Protein AF-A0A9P7FZJ4-F1 (afdb_monomer)

Structure (mmCIF, N/CA/C/O backbone):
data_AF-A0A9P7FZJ4-F1
#
_entry.id   AF-A0A9P7FZJ4-F1
#
loop_
_atom_site.group_PDB
_atom_site.id
_atom_site.type_symbol
_atom_site.label_atom_id
_atom_site.label_alt_id
_atom_site.label_comp_id
_atom_site.label_asym_id
_atom_site.label_entity_id
_atom_site.label_seq_id
_atom_site.pdbx_PDB_ins_code
_atom_site.Cartn_x
_atom_site.Cartn_y
_atom_site.Cartn_z
_atom_site.occupancy
_atom_site.B_iso_or_equiv
_atom_site.auth_seq_id
_atom_site.auth_comp_id
_atom_site.auth_asym_id
_atom_site.auth_atom_id
_atom_site.pdbx_PDB_model_num
ATOM 1 N N . MET A 1 1 ? 69.301 -39.357 36.820 1.00 51.44 1 MET A N 1
ATOM 2 C CA . MET A 1 1 ? 69.684 -39.232 35.397 1.00 51.44 1 MET A CA 1
ATOM 3 C C . MET A 1 1 ? 68.524 -39.710 34.533 1.00 51.44 1 MET A C 1
ATOM 5 O O . MET A 1 1 ? 68.283 -40.903 34.487 1.00 51.44 1 MET A O 1
ATOM 9 N N . ALA A 1 2 ? 67.781 -38.760 33.965 1.00 44.19 2 ALA A N 1
ATOM 10 C CA . ALA A 1 2 ? 66.754 -38.853 32.912 1.00 44.19 2 ALA A CA 1
ATOM 11 C C . ALA A 1 2 ? 66.182 -37.421 32.871 1.00 44.19 2 ALA A C 1
ATOM 13 O O . ALA A 1 2 ? 65.727 -36.939 33.899 1.00 44.19 2 ALA A O 1
ATOM 14 N N . GLY A 1 3 ? 66.346 -36.578 31.857 1.00 46.50 3 GLY A N 1
ATOM 15 C CA . GLY A 1 3 ? 66.248 -36.789 30.418 1.00 46.50 3 GLY A CA 1
ATOM 16 C C . GLY A 1 3 ? 65.170 -35.812 29.932 1.00 46.50 3 GLY A C 1
ATOM 17 O O . GLY A 1 3 ? 64.045 -36.224 29.685 1.00 46.50 3 GLY A O 1
ATOM 18 N N . MET A 1 4 ? 65.474 -34.505 29.936 1.00 50.03 4 MET A N 1
ATOM 19 C CA . MET A 1 4 ? 64.555 -33.439 29.506 1.00 50.03 4 MET A CA 1
ATOM 20 C C . MET A 1 4 ? 64.235 -33.591 28.014 1.00 50.03 4 MET A C 1
ATOM 22 O O . MET A 1 4 ? 65.134 -33.553 27.177 1.00 50.03 4 MET A O 1
ATOM 26 N N . VAL A 1 5 ? 62.952 -33.747 27.689 1.00 59.34 5 VAL A N 1
ATOM 27 C CA . VAL A 1 5 ? 62.448 -33.788 26.312 1.00 59.34 5 VAL A CA 1
ATOM 28 C C . VAL A 1 5 ? 62.212 -32.353 25.841 1.00 59.34 5 VAL A C 1
ATOM 30 O O . VAL A 1 5 ? 61.370 -31.643 26.385 1.00 59.34 5 VAL A O 1
ATOM 33 N N . SER A 1 6 ? 62.989 -31.922 24.848 1.00 60.84 6 SER A N 1
ATOM 34 C CA . SER A 1 6 ? 62.866 -30.617 24.191 1.00 60.84 6 SER A CA 1
ATOM 35 C C . SER A 1 6 ? 61.839 -30.698 23.056 1.00 60.84 6 SER A C 1
ATOM 37 O O . SER A 1 6 ? 61.919 -31.592 22.213 1.00 60.84 6 SER A O 1
ATOM 39 N N . ILE A 1 7 ? 60.868 -29.782 23.036 1.00 60.44 7 ILE A N 1
ATOM 40 C CA . ILE A 1 7 ? 59.855 -29.667 21.975 1.00 60.44 7 ILE A CA 1
ATOM 41 C C . ILE A 1 7 ? 60.416 -28.750 20.873 1.00 60.44 7 ILE A C 1
ATOM 43 O O . ILE A 1 7 ? 60.867 -27.647 21.188 1.00 60.44 7 ILE A O 1
ATOM 47 N N . PRO A 1 8 ? 60.397 -29.148 19.587 1.00 60.59 8 PRO A N 1
ATOM 48 C CA . PRO A 1 8 ? 60.893 -28.301 18.512 1.00 60.59 8 PRO A CA 1
ATOM 49 C C . PRO A 1 8 ? 59.945 -27.131 18.215 1.00 60.59 8 PRO A C 1
ATOM 51 O O . PRO A 1 8 ? 58.722 -27.261 18.188 1.00 60.59 8 PRO A O 1
ATOM 54 N N . ASN A 1 9 ? 60.559 -25.979 17.961 1.00 49.47 9 ASN A N 1
ATOM 55 C CA . ASN A 1 9 ? 59.921 -24.704 17.671 1.00 49.47 9 ASN A CA 1
ATOM 56 C C . ASN A 1 9 ? 59.393 -24.696 16.220 1.00 49.47 9 ASN A C 1
ATOM 58 O O . ASN A 1 9 ? 60.177 -24.790 15.272 1.00 49.47 9 ASN A O 1
ATOM 62 N N . VAL A 1 10 ? 58.072 -24.620 16.033 1.00 54.84 10 VAL A N 1
ATOM 63 C CA . VAL A 1 10 ? 57.440 -24.583 14.704 1.00 54.84 10 VAL A CA 1
ATOM 64 C C . VAL A 1 10 ? 57.500 -23.157 14.162 1.00 54.84 10 VAL A C 1
ATOM 66 O O . VAL A 1 10 ? 56.833 -22.251 14.655 1.00 54.84 10 VAL A O 1
ATOM 69 N N . ASN A 1 11 ? 58.321 -22.964 13.135 1.00 51.44 11 ASN A N 1
ATOM 70 C CA . A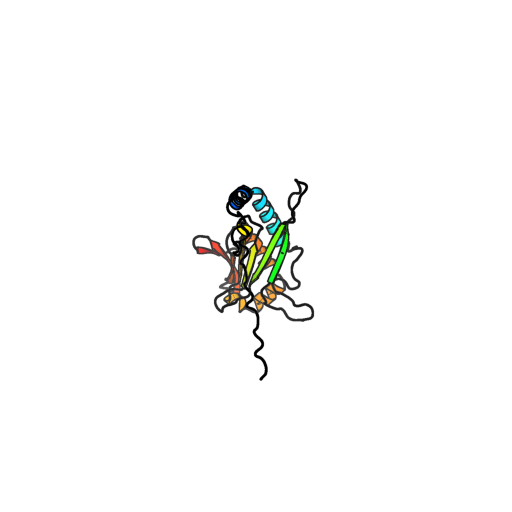SN A 1 11 ? 58.547 -21.678 12.489 1.00 51.44 11 ASN A CA 1
ATOM 71 C C . ASN A 1 11 ? 57.509 -21.480 11.366 1.00 51.44 11 ASN A C 1
ATOM 73 O O . ASN A 1 11 ? 57.625 -22.079 10.294 1.00 51.44 11 ASN A O 1
ATOM 77 N N . TYR A 1 12 ? 56.475 -20.668 11.598 1.00 49.91 12 TYR A N 1
ATOM 78 C CA . TYR A 1 12 ? 55.481 -20.341 10.572 1.00 49.91 12 TYR A CA 1
ATOM 79 C C . TYR A 1 12 ? 56.061 -19.313 9.592 1.00 49.91 12 TYR A C 1
ATOM 81 O O . TYR A 1 12 ? 56.063 -18.111 9.849 1.00 49.91 12 TYR A O 1
ATOM 89 N N . ARG A 1 13 ? 56.544 -19.777 8.433 1.00 43.44 13 ARG A N 1
ATOM 90 C CA . ARG A 1 13 ? 56.808 -18.898 7.286 1.00 43.44 13 ARG A CA 1
ATOM 91 C C . ARG A 1 13 ? 55.476 -18.374 6.743 1.00 43.44 13 ARG A C 1
ATOM 93 O O . ARG A 1 13 ? 54.710 -19.127 6.146 1.00 43.44 13 ARG A O 1
ATOM 100 N N . GLN A 1 14 ? 55.224 -17.078 6.922 1.00 47.03 14 GLN A N 1
ATOM 101 C CA . GLN A 1 14 ? 54.195 -16.342 6.188 1.00 47.03 14 GLN A CA 1
A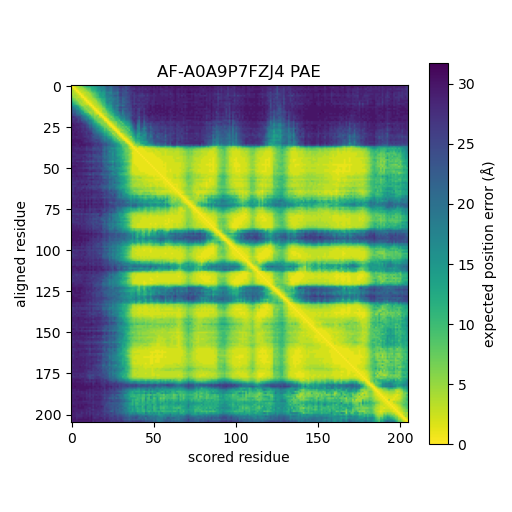TOM 102 C C . GLN A 1 14 ? 54.473 -16.437 4.682 1.00 47.03 14 GLN A C 1
ATOM 104 O O . GLN A 1 14 ? 55.446 -15.881 4.174 1.00 47.03 14 GLN A O 1
ATOM 109 N N . VAL A 1 15 ? 53.604 -17.147 3.965 1.00 47.56 15 VAL A N 1
ATOM 110 C CA . VAL A 1 15 ? 53.545 -17.115 2.503 1.00 47.56 15 VAL A CA 1
ATOM 111 C C . VAL A 1 15 ? 52.775 -15.857 2.114 1.00 47.56 15 VAL A C 1
ATOM 113 O O . VAL A 1 15 ? 51.554 -15.796 2.232 1.00 47.56 15 VAL A O 1
ATOM 116 N N . VAL A 1 16 ? 53.498 -14.824 1.685 1.00 47.31 16 VAL A N 1
ATOM 117 C CA . VAL A 1 16 ? 52.905 -13.625 1.087 1.00 47.31 16 VAL A CA 1
ATOM 118 C C . VAL A 1 16 ? 52.469 -13.987 -0.332 1.00 47.31 16 VAL A C 1
ATOM 120 O O . VAL A 1 16 ? 53.298 -14.127 -1.228 1.00 47.31 16 VAL A O 1
ATOM 123 N N . HIS A 1 17 ? 51.165 -14.175 -0.540 1.00 47.72 17 HIS A N 1
ATOM 124 C CA . HIS A 1 17 ? 50.590 -14.277 -1.880 1.00 47.72 17 HIS A CA 1
ATOM 125 C C . HIS A 1 17 ? 50.512 -12.880 -2.522 1.00 47.72 17 HIS A C 1
ATOM 127 O O . HIS A 1 17 ? 49.845 -12.004 -1.967 1.00 47.72 17 HIS A O 1
ATOM 133 N N . PRO A 1 18 ? 51.115 -12.650 -3.703 1.00 48.16 18 PRO A N 1
ATOM 134 C CA . PRO A 1 18 ? 50.956 -11.399 -4.424 1.00 48.16 18 PRO A CA 1
ATOM 135 C C . PRO A 1 18 ? 49.680 -11.476 -5.269 1.00 48.16 18 PRO A C 1
ATOM 137 O O . PRO A 1 18 ? 49.718 -11.845 -6.441 1.00 48.16 18 PRO A O 1
ATOM 140 N N . TYR A 1 19 ? 48.528 -11.142 -4.685 1.00 44.44 19 TYR A N 1
ATOM 141 C CA . TYR A 1 19 ? 47.331 -10.866 -5.480 1.00 44.44 19 TYR A CA 1
ATOM 142 C C . TYR A 1 19 ? 47.252 -9.371 -5.793 1.00 44.44 19 TYR A C 1
ATOM 144 O O . TYR A 1 19 ? 46.805 -8.555 -4.993 1.00 44.44 19 TYR A O 1
ATOM 152 N N . ASN A 1 20 ? 47.693 -9.036 -7.007 1.00 51.62 20 ASN A N 1
ATOM 153 C CA . ASN A 1 20 ? 47.375 -7.798 -7.710 1.00 51.62 20 ASN A CA 1
ATOM 154 C C . ASN A 1 20 ? 45.846 -7.642 -7.827 1.00 51.62 20 ASN A C 1
ATOM 156 O O . ASN A 1 20 ? 45.226 -8.203 -8.730 1.00 51.62 20 ASN A O 1
ATOM 160 N N . SER A 1 21 ? 45.230 -6.863 -6.939 1.00 48.91 21 SER A N 1
ATOM 161 C CA . SER A 1 21 ? 43.788 -6.559 -6.947 1.00 48.91 21 SER A CA 1
ATOM 162 C C . SER A 1 21 ? 43.470 -5.088 -7.253 1.00 48.91 21 SER A C 1
ATOM 164 O O . SER A 1 21 ? 42.346 -4.648 -7.055 1.00 48.91 21 SER A O 1
ATOM 166 N N . HIS A 1 22 ? 44.415 -4.306 -7.783 1.00 50.56 22 HIS A N 1
ATOM 167 C CA . HIS A 1 22 ? 44.215 -2.863 -8.017 1.00 50.56 22 HIS A CA 1
ATOM 168 C C . HIS A 1 22 ? 43.785 -2.463 -9.445 1.00 50.56 22 HIS A C 1
ATOM 170 O O . HIS A 1 22 ? 43.630 -1.279 -9.733 1.00 50.56 22 HIS A O 1
ATOM 176 N N . GLY A 1 23 ? 43.546 -3.421 -10.351 1.00 45.91 23 GLY A N 1
ATOM 177 C CA . GLY A 1 23 ? 43.235 -3.122 -11.763 1.00 45.91 23 GLY A CA 1
ATOM 178 C C . GLY A 1 23 ? 41.819 -3.455 -12.257 1.00 45.91 23 GLY A C 1
ATOM 179 O O . GLY A 1 23 ? 41.405 -2.944 -13.296 1.00 45.91 23 GLY A O 1
ATOM 180 N N . GLN A 1 24 ? 41.064 -4.315 -11.563 1.00 44.66 24 GLN A N 1
ATOM 181 C CA . GLN A 1 24 ? 39.796 -4.865 -12.085 1.00 44.66 24 GLN A CA 1
ATOM 182 C C . GLN A 1 24 ? 38.531 -4.178 -11.547 1.00 44.66 24 GLN A C 1
ATOM 184 O O . GLN A 1 24 ? 37.495 -4.210 -12.214 1.00 44.66 24 GLN A O 1
ATOM 189 N N . GLU A 1 25 ? 38.603 -3.495 -10.405 1.00 47.53 25 GLU A N 1
ATOM 190 C CA . GLU A 1 25 ? 37.442 -2.817 -9.808 1.00 47.53 25 GLU A CA 1
ATOM 191 C C . GLU A 1 25 ? 36.959 -1.626 -10.649 1.00 47.53 25 GLU A C 1
ATOM 193 O O . GLU A 1 25 ? 35.758 -1.443 -10.854 1.00 47.53 25 GLU A O 1
ATOM 198 N N . LYS A 1 26 ? 37.882 -0.879 -11.269 1.00 43.81 26 LYS A N 1
ATOM 199 C CA . LYS A 1 26 ? 37.532 0.298 -12.084 1.00 43.81 26 LYS A CA 1
ATOM 200 C C . LYS A 1 26 ? 36.771 -0.029 -13.372 1.00 43.81 26 LYS A C 1
ATOM 202 O O . LYS A 1 26 ? 35.989 0.796 -13.835 1.00 43.81 26 LYS A O 1
ATOM 207 N N . ARG A 1 27 ? 36.955 -1.220 -13.957 1.00 44.81 27 ARG A N 1
ATOM 208 C CA . ARG A 1 27 ? 36.257 -1.615 -15.198 1.00 44.81 27 ARG A CA 1
ATOM 209 C C . ARG A 1 27 ? 34.883 -2.237 -14.958 1.00 44.81 27 ARG A C 1
ATOM 211 O O . ARG A 1 27 ? 34.046 -2.183 -15.855 1.00 44.81 27 ARG A O 1
ATOM 218 N N . ARG A 1 28 ? 34.622 -2.783 -13.764 1.00 47.50 28 ARG A N 1
ATOM 219 C CA . ARG A 1 28 ? 33.274 -3.236 -13.384 1.00 47.50 28 ARG A CA 1
ATOM 220 C C . ARG A 1 28 ? 32.384 -2.058 -12.986 1.00 47.50 28 ARG A C 1
ATOM 222 O O . ARG A 1 28 ? 31.258 -2.005 -13.466 1.00 47.50 28 ARG A O 1
ATOM 229 N N . SER A 1 29 ? 32.902 -1.063 -12.259 1.00 46.00 29 SER A N 1
ATOM 230 C CA . SER A 1 29 ? 32.117 0.130 -11.885 1.00 46.00 29 SER A CA 1
ATOM 231 C C . SER A 1 29 ? 31.591 0.943 -13.073 1.00 46.00 29 SER A C 1
ATOM 233 O O . SER A 1 29 ? 30.514 1.521 -12.976 1.00 46.00 29 SER A O 1
ATOM 235 N N . LEU A 1 30 ? 32.286 0.952 -14.215 1.00 45.16 30 LEU A N 1
ATOM 236 C CA . LEU A 1 30 ? 31.837 1.703 -15.396 1.00 45.16 30 LEU A CA 1
ATOM 237 C C . LEU A 1 30 ? 30.688 1.029 -16.165 1.00 45.16 30 LEU A C 1
ATOM 239 O O . LEU A 1 30 ? 29.890 1.731 -16.768 1.00 45.16 30 LEU A O 1
ATOM 243 N N . ARG A 1 31 ? 30.537 -0.304 -16.105 1.00 43.81 31 ARG A N 1
ATOM 244 C CA . ARG A 1 31 ? 29.409 -0.999 -16.767 1.00 43.81 31 ARG A CA 1
ATOM 245 C C . ARG A 1 31 ? 28.113 -0.988 -15.953 1.00 43.81 31 ARG A C 1
ATOM 247 O O . ARG A 1 31 ? 27.052 -1.202 -16.523 1.00 43.81 31 ARG A O 1
ATOM 254 N N . TYR A 1 32 ? 28.191 -0.746 -14.645 1.00 43.41 32 TYR A N 1
ATOM 255 C CA . TYR A 1 32 ? 27.010 -0.581 -13.786 1.00 43.41 32 TYR A CA 1
ATOM 256 C C . TYR A 1 32 ? 26.481 0.859 -13.775 1.00 43.41 32 TYR A C 1
ATOM 258 O O . TYR A 1 32 ? 25.303 1.072 -13.504 1.00 43.41 32 TYR A O 1
ATOM 266 N N . ALA A 1 33 ? 27.325 1.838 -14.114 1.00 42.81 33 ALA A N 1
ATOM 267 C CA . ALA A 1 33 ? 26.925 3.239 -14.246 1.00 42.81 33 ALA A CA 1
ATOM 268 C C . ALA A 1 33 ? 26.152 3.533 -15.549 1.00 42.81 33 ALA A C 1
ATOM 270 O O . ALA A 1 33 ? 25.456 4.538 -15.630 1.00 42.81 33 ALA A O 1
ATOM 271 N N . GLU A 1 34 ? 26.246 2.651 -16.551 1.00 43.25 34 GLU A N 1
ATOM 272 C CA . GLU A 1 34 ? 25.611 2.813 -17.869 1.00 43.25 34 GLU A CA 1
ATOM 273 C C . GLU A 1 34 ? 24.289 2.035 -18.013 1.00 43.25 34 GLU A C 1
ATOM 275 O O . GLU A 1 34 ? 23.659 2.042 -19.065 1.00 43.25 34 GLU A O 1
ATOM 280 N N . THR A 1 35 ? 23.784 1.416 -16.940 1.00 49.03 35 THR A N 1
ATOM 281 C CA . THR A 1 35 ? 22.335 1.183 -16.807 1.00 49.03 35 THR A CA 1
ATOM 282 C C . THR A 1 35 ? 21.689 2.473 -16.329 1.00 49.03 35 THR A C 1
ATOM 284 O O . THR A 1 35 ? 21.230 2.593 -15.194 1.00 49.03 35 THR A O 1
ATOM 287 N N . VAL A 1 36 ? 21.728 3.457 -17.226 1.00 53.66 36 VAL A N 1
ATOM 288 C CA . VAL A 1 36 ? 20.927 4.672 -17.177 1.00 53.66 36 VAL A CA 1
ATOM 289 C C . VAL A 1 36 ? 19.505 4.259 -16.815 1.00 53.66 36 VAL A C 1
ATOM 291 O O . VAL A 1 36 ? 18.946 3.346 -17.425 1.00 53.66 36 VAL A O 1
ATOM 294 N N . HIS A 1 37 ? 18.980 4.893 -15.766 1.00 60.75 37 HIS A N 1
ATOM 295 C CA . HIS A 1 37 ? 17.565 4.917 -15.425 1.00 60.75 37 HIS A CA 1
ATOM 296 C C . HIS A 1 37 ? 16.738 4.870 -16.704 1.00 60.75 37 HIS A C 1
ATOM 298 O O . HIS A 1 37 ? 16.769 5.826 -17.465 1.00 60.75 37 HIS A O 1
ATOM 304 N N . ASP A 1 38 ? 16.035 3.771 -16.942 1.00 76.56 38 ASP A N 1
ATOM 305 C CA . ASP A 1 38 ? 15.014 3.716 -17.975 1.00 76.56 38 ASP A CA 1
ATOM 306 C C . ASP A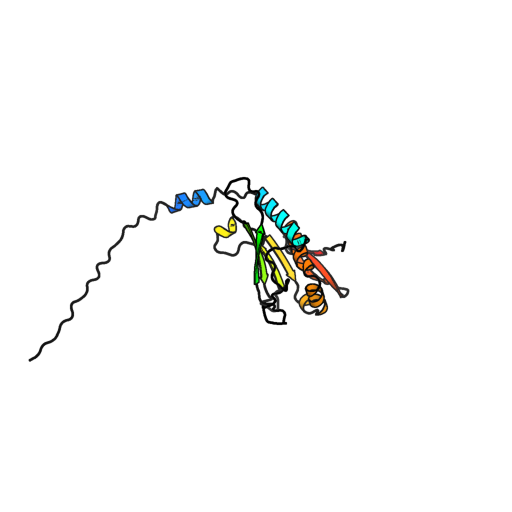 1 38 ? 13.733 4.282 -17.337 1.00 76.56 38 ASP A C 1
ATOM 308 O O . ASP A 1 38 ? 13.072 3.574 -16.561 1.00 76.56 38 ASP A O 1
ATOM 312 N N . PRO A 1 39 ? 13.435 5.587 -17.523 1.00 81.56 39 PRO A N 1
ATOM 313 C CA . PRO A 1 39 ? 12.280 6.209 -16.891 1.00 81.56 39 PRO A CA 1
ATOM 314 C C . PRO A 1 39 ? 10.976 5.595 -17.400 1.00 81.56 39 PRO A C 1
ATOM 316 O O . PRO A 1 39 ? 10.007 5.547 -16.643 1.00 81.56 39 PRO A O 1
ATOM 319 N N . GLU A 1 40 ? 10.958 5.097 -18.640 1.00 84.94 40 GLU A N 1
ATOM 320 C CA . GLU A 1 40 ? 9.797 4.448 -19.243 1.00 84.94 40 GLU A CA 1
ATOM 321 C C . GLU A 1 40 ? 9.512 3.136 -18.520 1.00 84.94 40 GLU A C 1
ATOM 323 O O . GLU A 1 40 ? 8.401 2.924 -18.039 1.00 84.94 40 GLU A O 1
ATOM 328 N N . ARG A 1 41 ? 10.540 2.317 -18.289 1.00 84.19 41 ARG A N 1
ATOM 329 C CA . ARG A 1 41 ? 10.392 1.084 -17.508 1.00 84.19 41 ARG A CA 1
ATOM 330 C C . ARG A 1 41 ? 9.904 1.336 -16.084 1.00 84.19 41 ARG A C 1
ATOM 332 O O . ARG A 1 41 ? 9.070 0.587 -15.576 1.00 84.19 41 ARG A O 1
ATOM 339 N N . LEU A 1 42 ? 10.418 2.364 -15.407 1.00 85.94 42 LEU A N 1
ATOM 340 C CA . LEU A 1 42 ? 9.939 2.707 -14.064 1.00 85.94 42 LEU A CA 1
ATOM 341 C C . LEU A 1 42 ? 8.473 3.164 -14.102 1.00 85.94 42 LEU A C 1
ATOM 343 O O . LEU A 1 42 ? 7.698 2.821 -13.209 1.00 85.94 42 LEU A O 1
ATOM 347 N N . LEU A 1 43 ? 8.084 3.923 -15.128 1.00 88.69 43 LEU A N 1
ATOM 348 C CA . LEU A 1 43 ? 6.704 4.353 -15.332 1.00 88.69 43 LEU A CA 1
ATOM 349 C C . LEU A 1 43 ? 5.773 3.157 -15.579 1.00 88.69 43 LEU A C 1
ATOM 351 O O . LEU A 1 43 ? 4.716 3.079 -14.954 1.00 88.69 43 LEU A O 1
ATOM 355 N N . GLU A 1 44 ? 6.185 2.195 -16.404 1.00 89.81 44 GLU A N 1
ATOM 356 C CA . GLU A 1 44 ? 5.455 0.943 -16.635 1.00 89.81 44 GLU A CA 1
ATOM 357 C C . GLU A 1 44 ? 5.264 0.153 -15.338 1.00 89.81 44 GLU A C 1
ATOM 359 O O . GLU A 1 44 ? 4.150 -0.257 -15.012 1.00 89.81 44 GLU A O 1
ATOM 364 N N . GLN A 1 45 ? 6.329 -0.012 -14.548 1.00 90.94 45 GLN A N 1
ATOM 365 C CA . GLN A 1 45 ? 6.264 -0.691 -13.252 1.00 90.94 45 GLN A CA 1
ATOM 366 C C . GLN A 1 45 ? 5.308 0.010 -12.283 1.00 90.94 45 GLN A C 1
ATOM 368 O O . GLN A 1 45 ? 4.513 -0.654 -11.615 1.00 90.94 45 GLN A O 1
ATOM 373 N N . LYS A 1 46 ? 5.352 1.349 -12.219 1.00 92.69 46 LYS A N 1
ATOM 374 C CA . LYS A 1 46 ? 4.418 2.145 -11.412 1.00 92.69 46 LYS A CA 1
ATOM 375 C C . LYS A 1 46 ? 2.978 1.934 -11.863 1.00 92.69 46 LYS A C 1
ATOM 377 O O . LYS A 1 46 ? 2.111 1.711 -11.021 1.00 92.69 46 LYS A O 1
ATOM 382 N N . ALA A 1 47 ? 2.722 1.973 -13.169 1.00 93.19 47 ALA A N 1
ATOM 383 C CA . ALA A 1 47 ? 1.390 1.774 -13.727 1.00 93.19 47 ALA A CA 1
ATOM 384 C C . ALA A 1 47 ? 0.848 0.369 -13.419 1.00 93.19 47 ALA A C 1
ATOM 386 O O . ALA A 1 47 ? -0.289 0.233 -12.962 1.00 93.19 47 ALA A O 1
ATOM 387 N N . GLN A 1 48 ? 1.674 -0.667 -13.590 1.00 93.94 48 GLN A N 1
ATOM 388 C CA . GLN A 1 48 ? 1.303 -2.045 -13.265 1.00 93.94 48 GLN A CA 1
ATOM 389 C C . GLN A 1 48 ? 1.001 -2.222 -11.780 1.00 93.94 48 GLN A C 1
ATOM 391 O O . GLN A 1 48 ? -0.052 -2.756 -11.428 1.00 93.94 48 GLN A O 1
ATOM 396 N N . LEU A 1 49 ? 1.894 -1.753 -10.905 1.00 95.06 49 LEU A N 1
ATOM 397 C CA . LEU A 1 49 ? 1.693 -1.866 -9.466 1.00 95.06 49 LEU A CA 1
ATOM 398 C C . LEU A 1 49 ? 0.432 -1.109 -9.032 1.00 95.06 49 LEU A C 1
ATOM 400 O O . LEU A 1 49 ? -0.386 -1.667 -8.306 1.00 95.06 49 LEU A O 1
ATOM 404 N N . ARG A 1 50 ? 0.213 0.113 -9.535 1.00 95.56 50 ARG A N 1
ATOM 405 C CA . ARG A 1 50 ? -1.005 0.895 -9.270 1.00 95.56 50 ARG A CA 1
ATOM 406 C C . ARG A 1 50 ? -2.271 0.128 -9.651 1.00 95.56 50 ARG A C 1
ATOM 4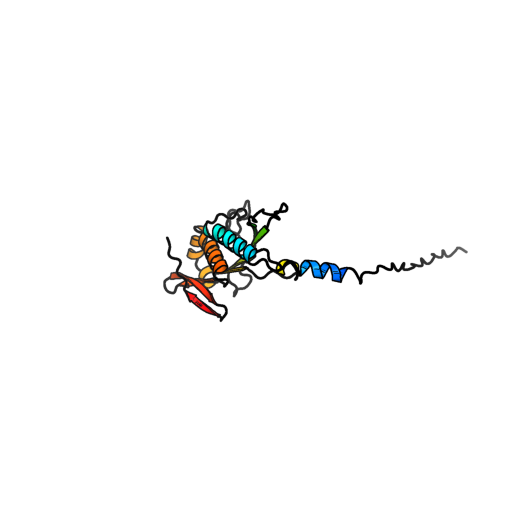08 O O . ARG A 1 50 ? -3.215 0.090 -8.867 1.00 95.56 50 ARG A O 1
ATOM 415 N N . LEU A 1 51 ? -2.300 -0.494 -10.830 1.00 94.62 51 LEU A N 1
ATOM 416 C CA . LEU A 1 51 ? -3.451 -1.277 -11.284 1.00 94.62 51 LEU A CA 1
ATOM 417 C C . LEU A 1 51 ? -3.742 -2.459 -10.343 1.00 94.62 51 LEU A C 1
ATOM 419 O O . LEU A 1 51 ? -4.899 -2.718 -10.000 1.00 94.62 51 LEU A O 1
ATOM 423 N N . ARG A 1 52 ? -2.701 -3.162 -9.884 1.00 95.25 52 ARG A N 1
ATOM 424 C CA . ARG A 1 52 ? -2.854 -4.291 -8.952 1.00 95.25 52 ARG A CA 1
ATOM 425 C C . ARG A 1 52 ? -3.290 -3.848 -7.559 1.00 95.25 52 ARG A C 1
ATOM 427 O O . ARG A 1 52 ? -4.211 -4.438 -7.001 1.00 95.25 52 ARG A O 1
ATOM 434 N N . LEU A 1 53 ? -2.708 -2.764 -7.049 1.00 95.31 53 LEU A N 1
ATOM 435 C CA . LEU A 1 53 ? -3.115 -2.138 -5.791 1.00 95.31 53 LEU A CA 1
ATOM 436 C C . LEU A 1 53 ? -4.594 -1.723 -5.828 1.00 95.31 53 LEU A C 1
ATOM 438 O O . LEU A 1 53 ? -5.359 -2.069 -4.933 1.00 95.31 53 LEU A O 1
ATOM 442 N N . ASN A 1 54 ? -5.034 -1.066 -6.903 1.00 93.69 54 ASN A N 1
ATOM 443 C CA . ASN A 1 54 ? -6.421 -0.612 -7.036 1.00 93.69 54 ASN A CA 1
ATOM 444 C C . ASN A 1 54 ? -7.429 -1.755 -7.213 1.00 93.69 54 ASN A C 1
ATOM 446 O O . ASN A 1 54 ? -8.574 -1.631 -6.779 1.00 93.69 54 ASN A O 1
ATOM 450 N N . SER A 1 55 ? -7.017 -2.859 -7.842 1.00 93.31 55 SER A N 1
ATOM 451 C CA . SER A 1 55 ? -7.869 -4.042 -8.020 1.00 93.31 55 SER A CA 1
ATOM 452 C C . SER A 1 55 ? -7.884 -4.981 -6.811 1.00 93.31 55 SER A C 1
ATOM 454 O O . SER A 1 55 ? -8.739 -5.863 -6.757 1.00 93.31 55 SER A O 1
ATOM 456 N N . GLY A 1 56 ? -6.957 -4.821 -5.861 1.00 92.25 56 GLY A N 1
ATOM 457 C CA . GLY A 1 56 ? -6.804 -5.725 -4.718 1.00 92.25 56 GLY A CA 1
ATOM 458 C C . GLY A 1 56 ? -6.261 -7.111 -5.079 1.00 92.25 56 GLY A C 1
ATOM 459 O O . GLY A 1 56 ? -6.351 -8.032 -4.272 1.00 92.25 56 GLY A O 1
ATOM 460 N N . LYS A 1 57 ? -5.730 -7.284 -6.296 1.00 91.69 57 LYS A N 1
ATOM 461 C CA . LYS A 1 57 ? -5.266 -8.572 -6.833 1.00 91.69 57 LYS A CA 1
ATOM 462 C C . LYS A 1 57 ? -3.741 -8.625 -6.860 1.00 91.69 57 LYS A C 1
ATOM 464 O O . LYS A 1 57 ? -3.133 -8.556 -7.925 1.00 91.69 57 LYS A O 1
ATOM 469 N N . LEU A 1 58 ? -3.145 -8.711 -5.674 1.00 93.94 58 LEU A N 1
ATOM 470 C CA . LEU A 1 58 ? -1.711 -8.944 -5.499 1.00 93.94 58 LEU A CA 1
ATOM 471 C C . LEU A 1 58 ? -1.458 -10.450 -5.352 1.00 93.94 58 LEU A C 1
ATOM 473 O O . LEU A 1 58 ? -2.091 -11.103 -4.523 1.00 93.94 58 LEU A O 1
ATOM 477 N N . SER A 1 59 ? -0.550 -11.000 -6.157 1.00 92.12 59 SER A N 1
ATOM 478 C CA . SER A 1 59 ? -0.310 -12.446 -6.261 1.00 92.12 59 SER A CA 1
ATOM 479 C C . SER A 1 59 ? 0.179 -13.076 -4.958 1.00 92.12 59 SER A C 1
ATOM 481 O O . SER A 1 59 ? -0.201 -14.198 -4.642 1.00 92.12 59 SER A O 1
ATOM 483 N N . ASN A 1 60 ? 1.009 -12.360 -4.197 1.00 91.19 60 ASN A N 1
ATOM 484 C CA . ASN A 1 60 ? 1.635 -12.879 -2.975 1.00 91.19 60 ASN A CA 1
ATOM 485 C C . ASN A 1 60 ? 1.120 -12.183 -1.708 1.00 91.19 60 ASN A C 1
ATOM 487 O O . ASN A 1 60 ? 1.842 -12.078 -0.717 1.00 91.19 60 ASN A O 1
ATOM 491 N N . MET A 1 61 ? -0.112 -11.668 -1.745 1.00 91.81 61 MET A N 1
ATOM 492 C CA . MET A 1 61 ? -0.716 -11.000 -0.594 1.00 91.81 61 MET A CA 1
ATOM 493 C C . MET A 1 61 ? -0.879 -11.978 0.582 1.00 91.81 61 MET A C 1
ATOM 495 O O . MET A 1 61 ? -1.431 -13.065 0.389 1.00 91.81 61 MET A O 1
ATOM 499 N N . PRO A 1 62 ? -0.441 -11.620 1.802 1.00 91.06 62 PRO A N 1
ATOM 500 C CA . PRO A 1 62 ? -0.574 -12.503 2.951 1.00 91.06 62 PRO A CA 1
ATOM 501 C C . PRO A 1 62 ? -2.042 -12.702 3.344 1.00 91.06 62 PRO A C 1
ATOM 503 O O . PRO A 1 62 ? -2.863 -11.780 3.285 1.00 91.06 62 PRO A O 1
ATOM 506 N N . SER A 1 63 ? -2.368 -13.909 3.814 1.00 85.12 63 SER A N 1
ATOM 507 C CA . SER A 1 63 ? -3.656 -14.180 4.452 1.00 85.12 63 SER A CA 1
ATOM 508 C C . SER A 1 63 ? -3.793 -13.304 5.700 1.00 85.12 63 SER A C 1
ATOM 510 O O . SER A 1 63 ? -2.977 -13.411 6.615 1.00 85.12 63 SER A O 1
ATOM 512 N N . GLY A 1 64 ? -4.810 -12.443 5.732 1.00 85.75 64 GLY A N 1
ATOM 513 C CA . GLY A 1 64 ? -5.054 -11.508 6.838 1.00 85.75 64 GLY A CA 1
ATOM 514 C C . GLY A 1 64 ? -4.683 -10.051 6.557 1.00 85.75 64 GLY A C 1
ATOM 515 O O . GLY A 1 64 ? -4.880 -9.219 7.447 1.00 85.75 64 GLY A O 1
ATOM 516 N N . PHE A 1 65 ? -4.202 -9.732 5.344 1.00 89.12 65 PHE A N 1
ATOM 517 C CA . PHE A 1 65 ? -3.922 -8.355 4.925 1.00 89.12 65 PHE A CA 1
ATOM 518 C C . PHE A 1 65 ? -5.092 -7.411 5.315 1.00 89.12 65 PHE A C 1
ATOM 520 O O . PHE A 1 65 ? -6.251 -7.772 5.093 1.00 89.12 65 PHE A O 1
ATOM 527 N N . PRO A 1 66 ? -4.820 -6.232 5.917 1.00 89.75 66 PRO A N 1
ATOM 528 C CA . PRO A 1 66 ? -3.532 -5.534 5.951 1.00 89.75 66 PRO A CA 1
ATOM 529 C C . PRO A 1 66 ? -2.598 -5.929 7.095 1.00 89.75 66 PRO A C 1
ATOM 531 O O . PRO A 1 66 ? -1.503 -5.374 7.196 1.00 89.75 66 PRO A O 1
ATOM 534 N N . PHE A 1 67 ? -2.977 -6.916 7.902 1.00 88.12 67 PHE A N 1
ATOM 535 C CA . PHE A 1 67 ? -2.159 -7.459 8.983 1.00 88.12 67 PHE A CA 1
ATOM 536 C C . PHE A 1 67 ? -1.688 -8.876 8.661 1.00 88.12 67 PHE A C 1
ATOM 538 O O . PHE A 1 67 ? -2.038 -9.452 7.632 1.00 88.12 67 PHE A O 1
ATOM 545 N N . SER A 1 68 ? -0.874 -9.450 9.538 1.00 81.56 68 SER A N 1
ATOM 546 C CA . SER A 1 68 ? -0.448 -10.836 9.387 1.00 81.56 68 SER A CA 1
ATOM 547 C C . SER A 1 68 ? -1.387 -11.750 10.173 1.00 81.56 68 SER A C 1
ATOM 549 O O . SER A 1 68 ? -1.612 -11.537 11.368 1.00 81.56 68 SER A O 1
ATOM 551 N N . ALA A 1 69 ? -1.935 -12.785 9.534 1.00 78.69 69 ALA A N 1
ATOM 552 C CA . ALA A 1 69 ? -2.535 -13.909 10.247 1.00 78.69 69 ALA A CA 1
ATOM 553 C C . ALA A 1 69 ? -1.525 -15.061 10.296 1.00 78.69 69 ALA A C 1
ATOM 555 O O . ALA A 1 69 ? -1.082 -15.564 9.261 1.00 78.69 69 ALA A O 1
ATOM 556 N N . ARG A 1 70 ? -1.157 -15.499 11.505 1.00 74.38 70 ARG A N 1
ATOM 557 C CA . ARG A 1 70 ? -0.298 -16.677 11.667 1.00 74.38 70 ARG A CA 1
ATOM 558 C C . ARG A 1 70 ? -1.110 -17.938 11.396 1.00 74.38 70 ARG A C 1
ATOM 560 O O . ARG A 1 70 ? -2.195 -18.123 11.944 1.00 74.38 70 ARG A O 1
ATOM 567 N N . HIS A 1 71 ? -0.567 -18.824 10.568 1.00 71.00 71 HIS A N 1
ATOM 568 C CA . HIS A 1 71 ? -1.222 -20.086 10.248 1.00 71.00 71 HIS A CA 1
ATOM 569 C C . HIS A 1 71 ? -1.414 -20.928 11.523 1.00 71.00 71 HIS A C 1
ATOM 571 O O . HIS A 1 71 ? -0.470 -21.119 12.288 1.00 71.00 71 HIS A O 1
ATOM 577 N N . GLY A 1 72 ? -2.642 -21.391 11.774 1.00 70.94 72 GLY A N 1
ATOM 578 C CA . GLY A 1 72 ? -2.991 -22.154 12.980 1.00 70.94 72 GLY A CA 1
ATOM 579 C C . GLY A 1 72 ? -3.352 -21.319 14.216 1.00 70.94 72 GLY A C 1
ATOM 580 O O . GLY A 1 72 ? -3.635 -21.898 15.261 1.00 70.94 72 GLY A O 1
ATOM 581 N N . TYR A 1 73 ? -3.389 -19.986 14.114 1.00 71.31 73 TYR A N 1
ATOM 582 C CA . TYR A 1 73 ? -3.870 -19.102 15.177 1.00 71.31 73 TYR A CA 1
ATOM 583 C C . TYR A 1 73 ? -5.121 -18.347 14.710 1.00 71.31 73 TYR A C 1
ATOM 585 O O . TYR A 1 73 ? -5.152 -17.829 13.597 1.00 71.31 73 TYR A O 1
ATOM 593 N N . SER A 1 74 ? -6.162 -18.265 15.546 1.00 71.19 74 SER A N 1
ATOM 594 C CA . SER A 1 74 ? -7.404 -17.545 15.207 1.00 71.19 74 SER A CA 1
ATOM 595 C C . SER A 1 74 ? -7.304 -16.022 15.381 1.00 71.19 74 SER A C 1
ATOM 597 O O . SER A 1 74 ? -8.285 -15.311 15.171 1.00 71.19 74 SER A O 1
ATOM 599 N N . GLY A 1 75 ? -6.135 -15.516 15.780 1.00 77.94 75 GLY A N 1
ATOM 600 C CA . GLY A 1 75 ? -5.898 -14.108 16.084 1.00 77.94 75 GLY A CA 1
ATOM 601 C C . GLY A 1 75 ? -5.113 -13.367 15.003 1.00 77.94 75 GLY A C 1
ATOM 602 O O . GLY A 1 75 ? -4.236 -13.922 14.340 1.00 77.94 75 GLY A O 1
ATOM 603 N N . VAL A 1 76 ? -5.413 -12.077 14.884 1.00 80.19 76 VAL A N 1
ATOM 604 C CA . VAL A 1 76 ? -4.673 -11.123 14.055 1.00 80.19 76 VAL A CA 1
ATOM 605 C C . VAL A 1 76 ? -3.369 -10.765 14.764 1.00 80.19 76 VAL A C 1
ATOM 607 O O . VAL A 1 76 ? -3.377 -10.461 15.957 1.00 80.19 76 VAL A O 1
ATOM 610 N N . THR A 1 77 ? -2.252 -10.792 14.038 1.00 84.94 77 THR A N 1
ATOM 611 C CA . THR A 1 77 ? -0.957 -10.319 14.538 1.00 84.94 77 THR A CA 1
ATOM 612 C C . THR A 1 77 ? -0.576 -9.018 13.851 1.00 84.94 77 THR A C 1
ATOM 614 O O . THR A 1 77 ? -0.719 -8.870 12.637 1.00 84.94 77 THR A O 1
ATOM 617 N N . TYR A 1 78 ? -0.065 -8.078 14.639 1.00 86.94 78 TYR A N 1
ATOM 618 C CA . TYR A 1 78 ? 0.416 -6.784 14.158 1.00 86.94 78 TYR A CA 1
ATOM 619 C C . TYR A 1 78 ? 1.929 -6.809 13.927 1.00 86.94 78 TYR A C 1
ATOM 621 O O . TYR A 1 78 ? 2.573 -5.772 13.964 1.00 86.94 78 TYR A O 1
ATOM 629 N N . ASP A 1 79 ? 2.517 -7.988 13.724 1.00 89.19 79 ASP A N 1
ATOM 630 C CA . ASP A 1 79 ? 3.946 -8.119 13.458 1.00 89.19 79 ASP A CA 1
ATOM 631 C C . ASP A 1 79 ? 4.278 -7.516 12.089 1.00 89.19 79 ASP A C 1
ATOM 633 O O . ASP A 1 79 ? 3.534 -7.709 11.122 1.00 89.19 79 ASP A O 1
ATOM 637 N N . SER A 1 80 ? 5.406 -6.809 12.003 1.00 91.50 80 SER A N 1
ATOM 638 C CA . SER A 1 80 ? 5.914 -6.303 10.729 1.00 91.50 80 SER A CA 1
ATOM 639 C C . SER A 1 80 ? 6.145 -7.456 9.748 1.00 91.50 80 SER A C 1
ATOM 641 O O . SER A 1 80 ? 6.623 -8.526 10.136 1.00 91.50 80 SER A O 1
ATOM 643 N N . TYR A 1 81 ? 5.831 -7.243 8.473 1.00 93.00 81 TYR A N 1
ATOM 644 C CA . TYR A 1 81 ? 6.017 -8.248 7.427 1.00 93.00 81 TYR A CA 1
ATOM 645 C C . TYR A 1 81 ? 6.390 -7.612 6.087 1.00 93.00 81 TYR A C 1
ATOM 647 O O . TYR A 1 81 ? 6.177 -6.425 5.851 1.00 93.00 81 TYR A O 1
ATOM 655 N N . GLU A 1 82 ? 6.923 -8.432 5.185 1.00 93.81 82 GLU A N 1
ATOM 656 C CA . GLU A 1 82 ? 7.226 -8.067 3.803 1.00 93.81 82 GLU A CA 1
ATOM 657 C C . GLU A 1 82 ? 6.725 -9.175 2.876 1.00 93.81 82 GLU A C 1
ATOM 659 O O . GLU A 1 82 ? 6.887 -10.361 3.167 1.00 93.81 82 GLU A O 1
ATOM 664 N N . PHE A 1 83 ? 6.146 -8.795 1.740 1.00 94.00 83 PHE A N 1
ATOM 665 C CA . PHE A 1 83 ? 5.885 -9.716 0.639 1.00 94.00 83 PHE A CA 1
ATOM 666 C C . PHE A 1 83 ? 6.241 -9.076 -0.701 1.00 94.00 83 PHE A C 1
ATOM 668 O O . PHE A 1 83 ? 6.363 -7.856 -0.828 1.00 94.00 83 PHE A O 1
ATOM 675 N N . ARG A 1 84 ? 6.445 -9.917 -1.717 1.00 94.44 84 ARG A N 1
ATOM 676 C CA . ARG A 1 84 ? 6.921 -9.490 -3.035 1.00 94.44 84 ARG A CA 1
ATOM 677 C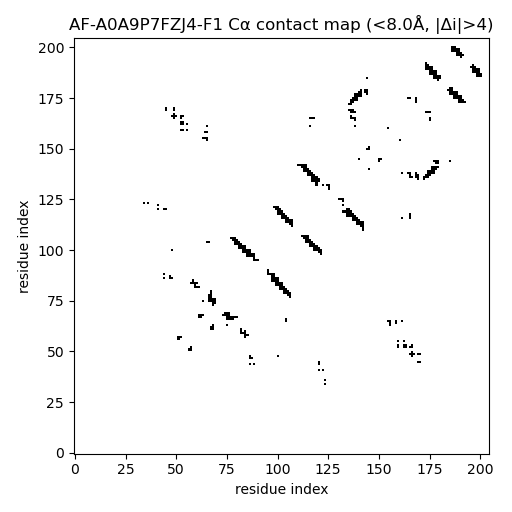 C . ARG A 1 84 ? 5.827 -9.624 -4.070 1.00 94.44 84 ARG A C 1
ATOM 679 O O . ARG A 1 84 ? 5.337 -10.721 -4.285 1.00 94.44 84 ARG A O 1
ATOM 686 N N . GLU A 1 85 ? 5.504 -8.552 -4.767 1.00 94.31 85 GLU A N 1
ATOM 687 C CA . GLU A 1 85 ? 4.598 -8.572 -5.904 1.00 94.31 85 GLU A CA 1
ATOM 688 C C . GLU A 1 85 ? 5.378 -8.675 -7.213 1.00 94.31 85 GLU A C 1
ATOM 690 O O . GLU A 1 85 ? 6.236 -7.846 -7.510 1.00 94.31 85 GLU A O 1
ATOM 695 N N . GLU A 1 86 ? 5.080 -9.694 -8.013 1.00 92.62 86 GLU A N 1
ATOM 696 C CA . GLU A 1 86 ? 5.752 -9.905 -9.292 1.00 92.62 86 GLU A CA 1
ATOM 697 C C . GLU A 1 86 ? 5.242 -8.928 -10.357 1.00 92.62 86 GLU A C 1
ATOM 699 O O . GLU A 1 86 ? 4.062 -8.920 -10.686 1.00 92.62 86 GLU A O 1
ATOM 704 N N . LEU A 1 87 ? 6.130 -8.137 -10.948 1.00 90.69 87 LEU A N 1
ATOM 705 C CA . LEU A 1 87 ? 5.825 -7.223 -12.044 1.00 90.69 87 LEU A CA 1
ATOM 706 C C . LEU A 1 87 ? 6.165 -7.881 -13.381 1.00 90.69 87 LEU A C 1
ATOM 708 O O . LEU A 1 87 ? 7.246 -8.448 -13.565 1.00 90.69 87 LEU A O 1
ATOM 712 N N . THR A 1 88 ? 5.250 -7.776 -14.339 1.00 84.31 88 THR A N 1
ATOM 713 C CA . THR A 1 88 ? 5.426 -8.374 -15.661 1.00 84.31 88 THR A CA 1
ATOM 714 C C . THR A 1 88 ? 6.219 -7.409 -16.535 1.00 84.31 88 THR A C 1
ATOM 716 O O . THR A 1 88 ? 5.690 -6.413 -17.013 1.00 84.31 88 THR A O 1
ATOM 719 N N . GLY A 1 89 ? 7.503 -7.680 -16.759 1.00 70.44 89 GLY A N 1
ATOM 720 C CA . GLY A 1 89 ? 8.286 -6.891 -17.713 1.00 70.44 89 GLY A CA 1
ATOM 721 C C . GLY A 1 89 ? 7.830 -7.140 -19.154 1.00 70.44 89 GLY A C 1
ATOM 722 O O . GLY A 1 89 ? 7.521 -8.279 -19.509 1.00 70.44 89 GLY A O 1
ATOM 723 N N . ALA A 1 90 ? 7.841 -6.106 -20.001 1.00 59.28 90 ALA A N 1
ATOM 724 C CA . ALA A 1 90 ? 7.721 -6.286 -21.444 1.00 59.28 90 ALA A CA 1
ATOM 725 C C . ALA A 1 90 ? 8.885 -7.168 -21.933 1.00 59.28 90 ALA A C 1
ATOM 727 O O . ALA A 1 90 ? 10.050 -6.763 -21.947 1.00 59.28 90 ALA A O 1
ATOM 728 N N . ALA A 1 91 ? 8.580 -8.417 -22.282 1.00 53.38 91 ALA A N 1
ATOM 729 C CA . ALA A 1 91 ? 9.544 -9.423 -22.710 1.00 53.38 91 ALA A CA 1
ATOM 730 C C . ALA A 1 91 ? 10.021 -9.164 -24.152 1.00 53.38 91 ALA A C 1
ATOM 732 O O . ALA A 1 91 ? 9.865 -10.007 -25.027 1.00 53.38 91 ALA A O 1
ATOM 733 N N . HIS A 1 92 ? 10.596 -7.992 -24.436 1.00 53.44 92 HIS A N 1
ATOM 734 C CA . HIS A 1 92 ? 11.148 -7.704 -25.766 1.00 53.44 92 HIS A CA 1
ATOM 735 C C . HIS A 1 92 ? 12.598 -8.153 -25.955 1.00 53.44 92 HIS A C 1
ATOM 737 O O . HIS A 1 92 ? 13.122 -8.109 -27.065 1.00 53.44 92 HIS A O 1
ATOM 743 N N . ARG A 1 93 ? 13.255 -8.657 -24.907 1.00 52.69 93 ARG A N 1
ATOM 744 C CA . ARG A 1 93 ? 14.548 -9.339 -25.028 1.00 52.69 93 ARG A CA 1
ATOM 745 C C . ARG A 1 93 ? 14.500 -10.626 -24.221 1.00 52.69 93 ARG A C 1
ATOM 747 O O . ARG A 1 93 ? 13.971 -10.620 -23.116 1.00 52.69 93 ARG A O 1
ATOM 754 N N . ALA A 1 94 ? 15.075 -11.694 -24.773 1.00 51.72 94 ALA A N 1
ATOM 755 C CA . ALA A 1 94 ? 15.034 -13.096 -24.328 1.00 51.72 94 ALA A CA 1
ATOM 756 C C . ALA A 1 94 ? 15.528 -13.399 -22.889 1.00 51.72 94 ALA A C 1
ATOM 758 O O . ALA A 1 94 ? 15.748 -14.551 -22.544 1.00 51.72 94 ALA A O 1
ATOM 759 N N . ASN A 1 95 ? 15.688 -12.383 -22.042 1.00 54.19 95 ASN A N 1
ATOM 760 C CA . ASN A 1 95 ? 16.000 -12.473 -20.623 1.00 54.19 95 ASN A CA 1
ATOM 761 C C . ASN A 1 95 ? 15.026 -11.582 -19.839 1.00 54.19 95 ASN A C 1
ATOM 763 O O . ASN A 1 95 ? 15.427 -10.560 -19.272 1.00 54.19 95 ASN A O 1
ATOM 767 N N . SER A 1 96 ? 13.741 -11.943 -19.821 1.00 58.50 96 SER A N 1
ATOM 768 C CA . SER A 1 96 ? 12.746 -11.344 -18.928 1.00 58.50 96 SER A CA 1
ATOM 769 C C . SER A 1 96 ? 13.120 -11.674 -17.484 1.00 58.50 96 SER A C 1
ATOM 771 O O . SER A 1 96 ? 12.693 -12.669 -16.909 1.00 58.50 96 SER A O 1
ATOM 773 N N . ARG A 1 97 ? 13.990 -10.847 -16.895 1.00 69.25 97 ARG A N 1
ATOM 774 C CA . ARG A 1 97 ? 14.277 -10.902 -15.463 1.00 69.25 97 ARG A CA 1
ATOM 775 C C . ARG A 1 97 ? 12.977 -10.596 -14.733 1.00 69.25 97 ARG A C 1
ATOM 777 O O . ARG A 1 97 ? 12.457 -9.491 -14.887 1.00 69.25 97 ARG A O 1
ATOM 784 N N . HIS A 1 98 ? 12.490 -11.558 -13.953 1.00 76.62 98 HIS A N 1
ATOM 785 C CA . HIS A 1 98 ? 11.387 -11.337 -13.026 1.00 76.62 98 HIS A CA 1
ATOM 786 C C . HIS A 1 98 ? 11.711 -10.115 -12.166 1.00 76.62 98 HIS A C 1
ATOM 788 O O . HIS A 1 98 ? 12.784 -10.030 -11.558 1.00 76.62 98 HIS A O 1
ATOM 794 N N . GLN A 1 99 ? 10.821 -9.130 -12.195 1.00 86.88 99 GLN A N 1
ATOM 795 C CA . GLN A 1 99 ? 10.939 -7.926 -11.391 1.00 86.88 99 GLN A CA 1
ATOM 796 C C . GLN A 1 99 ? 9.938 -8.017 -10.261 1.00 86.88 99 GLN A C 1
ATOM 798 O O . GLN A 1 99 ? 8.830 -8.502 -10.457 1.00 86.88 99 GLN A O 1
ATOM 803 N N . PHE A 1 100 ? 10.325 -7.543 -9.087 1.00 90.75 100 PHE A N 1
ATOM 804 C CA . PHE A 1 100 ? 9.479 -7.615 -7.909 1.00 90.75 100 PHE A CA 1
ATOM 805 C C . PHE A 1 100 ? 9.362 -6.229 -7.297 1.00 90.75 100 PHE A C 1
ATOM 807 O O . PHE A 1 100 ? 10.373 -5.544 -7.139 1.00 90.75 100 PHE A O 1
ATOM 814 N N . ALA A 1 101 ? 8.138 -5.829 -6.972 1.00 92.81 101 ALA A N 1
ATOM 815 C CA . ALA A 1 101 ? 7.884 -4.767 -6.018 1.00 92.81 101 ALA A CA 1
ATOM 816 C C . ALA A 1 101 ? 7.824 -5.382 -4.621 1.00 92.81 101 ALA A C 1
ATOM 818 O O . ALA A 1 101 ? 7.161 -6.398 -4.433 1.00 92.81 101 ALA A O 1
ATOM 819 N N . ASN A 1 102 ? 8.470 -4.773 -3.637 1.00 93.88 102 ASN A N 1
ATOM 820 C CA . ASN A 1 102 ? 8.333 -5.214 -2.252 1.00 93.88 102 ASN A CA 1
ATOM 821 C C . ASN A 1 102 ? 7.277 -4.356 -1.569 1.00 93.88 102 ASN A C 1
ATOM 823 O O . ASN A 1 102 ? 7.324 -3.130 -1.678 1.00 93.88 102 ASN A O 1
ATOM 827 N N . ILE A 1 103 ? 6.340 -4.993 -0.879 1.00 94.69 103 ILE A N 1
ATOM 828 C CA . ILE A 1 103 ? 5.348 -4.324 -0.047 1.00 94.69 103 ILE A CA 1
ATOM 829 C C . ILE A 1 103 ? 5.653 -4.694 1.396 1.00 94.69 103 ILE A C 1
ATOM 831 O O . ILE A 1 103 ? 5.691 -5.876 1.745 1.00 94.69 103 ILE A O 1
ATOM 835 N N . THR A 1 104 ? 5.884 -3.680 2.218 1.00 94.25 104 THR A N 1
ATOM 836 C CA . THR A 1 104 ? 6.206 -3.832 3.633 1.00 94.25 104 THR A CA 1
ATOM 837 C C . THR A 1 104 ? 5.085 -3.265 4.485 1.00 94.25 104 THR A C 1
ATOM 839 O O . THR A 1 104 ? 4.425 -2.288 4.122 1.00 94.25 104 THR A O 1
ATOM 842 N N . PHE A 1 105 ? 4.877 -3.903 5.627 1.00 94.31 105 PHE A N 1
ATOM 843 C CA . PHE A 1 105 ? 4.114 -3.382 6.743 1.00 94.31 105 PHE A CA 1
ATOM 844 C C . PHE A 1 105 ? 5.049 -3.280 7.941 1.00 94.31 105 PHE A C 1
ATOM 846 O O . PHE A 1 105 ? 5.698 -4.258 8.317 1.00 94.31 105 PHE A O 1
ATOM 853 N N . GLU A 1 106 ? 5.088 -2.103 8.547 1.00 91.38 106 GLU A N 1
ATOM 854 C CA . GLU A 1 106 ? 5.823 -1.824 9.766 1.00 91.38 106 GLU A CA 1
ATOM 855 C C . GLU A 1 106 ? 4.829 -1.497 10.878 1.00 91.38 106 GLU A C 1
ATOM 857 O O . GLU A 1 106 ? 4.002 -0.583 10.772 1.00 91.38 106 GLU A O 1
ATOM 862 N N . ASN A 1 107 ? 4.912 -2.271 11.958 1.00 89.00 107 ASN A N 1
ATOM 863 C CA . ASN A 1 107 ? 4.169 -1.989 13.174 1.00 89.00 107 ASN A CA 1
ATOM 864 C C . ASN A 1 107 ? 4.639 -0.665 13.797 1.00 89.00 107 ASN A C 1
ATOM 866 O O . ASN A 1 107 ? 5.805 -0.286 13.671 1.00 89.00 107 ASN A O 1
ATOM 870 N N . ALA A 1 108 ? 3.751 -0.008 14.540 1.00 84.50 108 ALA A N 1
ATOM 871 C CA . ALA A 1 108 ? 4.088 1.122 15.389 1.00 84.50 108 ALA A CA 1
ATOM 872 C C . ALA A 1 108 ? 5.101 0.682 16.464 1.00 84.50 108 ALA A C 1
ATOM 874 O O . ALA A 1 108 ? 4.747 0.092 17.485 1.00 84.50 108 ALA A O 1
ATOM 875 N N . THR A 1 109 ? 6.388 0.936 16.219 1.00 75.38 109 THR A N 1
ATOM 876 C CA . THR A 1 109 ? 7.469 0.578 17.153 1.00 75.38 109 THR A CA 1
ATOM 877 C C . THR A 1 109 ? 7.560 1.545 18.333 1.00 75.38 109 THR A C 1
ATOM 879 O O . THR A 1 109 ? 8.061 1.174 19.395 1.00 75.38 109 THR A O 1
ATOM 882 N N . SER A 1 110 ? 7.041 2.768 18.183 1.00 68.06 110 SER A N 1
ATOM 883 C CA . SER A 1 110 ? 6.978 3.772 19.241 1.00 68.06 110 SER A CA 1
ATOM 884 C C . SER A 1 110 ? 5.564 4.324 19.419 1.00 68.06 110 SER A C 1
ATOM 886 O O . SER A 1 110 ? 4.735 4.294 18.515 1.00 68.06 110 SER A O 1
ATOM 888 N N . SER A 1 111 ? 5.297 4.906 20.591 1.00 61.50 111 SER A N 1
ATOM 889 C CA . SER A 1 111 ? 4.028 5.581 20.900 1.00 61.50 111 SER A CA 1
ATOM 890 C C . SER A 1 111 ? 3.783 6.865 20.098 1.00 61.50 111 SER A C 1
ATOM 892 O O . SER A 1 111 ? 2.773 7.534 20.325 1.00 61.50 111 SER A O 1
ATOM 894 N N . ARG A 1 112 ? 4.710 7.236 19.207 1.00 64.06 112 ARG A N 1
ATOM 895 C CA . ARG A 1 112 ? 4.605 8.388 18.305 1.00 64.06 112 ARG A CA 1
ATOM 896 C C . ARG A 1 112 ? 4.473 7.982 16.843 1.00 64.06 112 ARG A C 1
ATOM 898 O O . ARG A 1 112 ? 4.020 8.801 16.048 1.00 64.06 112 ARG A O 1
ATOM 905 N N . ASP A 1 113 ? 4.838 6.750 16.506 1.00 75.44 113 ASP A N 1
ATOM 906 C CA . ASP A 1 113 ? 4.859 6.290 15.126 1.00 75.44 113 ASP A CA 1
ATOM 907 C C . ASP A 1 113 ? 3.536 5.617 14.775 1.00 75.44 113 ASP A C 1
ATOM 909 O O . ASP A 1 113 ? 2.978 4.839 15.546 1.00 75.44 113 ASP A O 1
ATOM 913 N N . GLY A 1 114 ? 3.010 5.962 13.603 1.00 86.06 114 GLY A N 1
ATOM 914 C CA . GLY A 1 114 ? 1.833 5.304 13.053 1.00 86.06 114 GLY A CA 1
ATOM 915 C C . GLY A 1 114 ? 2.143 3.899 12.545 1.00 86.06 114 GLY A C 1
ATOM 916 O O . GLY A 1 114 ? 3.295 3.477 12.479 1.00 86.06 114 GLY A O 1
ATOM 917 N N . PHE A 1 115 ? 1.100 3.195 12.120 1.00 92.44 115 PHE A N 1
ATOM 918 C CA . PHE A 1 115 ? 1.262 1.965 11.346 1.00 92.44 115 PHE A CA 1
ATOM 919 C C . PHE A 1 115 ? 1.610 2.329 9.910 1.00 92.44 115 PHE A C 1
ATOM 921 O O . PHE A 1 115 ? 0.946 3.187 9.324 1.00 92.44 115 PHE A O 1
ATOM 928 N N . ILE A 1 116 ? 2.637 1.702 9.348 1.00 94.38 116 ILE A N 1
ATOM 929 C CA . ILE A 1 116 ? 3.214 2.131 8.076 1.00 94.38 116 ILE A CA 1
ATOM 930 C C . ILE A 1 116 ? 3.133 1.001 7.058 1.00 94.38 116 ILE A C 1
ATOM 932 O O . ILE A 1 116 ? 3.530 -0.127 7.326 1.00 94.38 116 ILE A O 1
ATOM 936 N N . TRP A 1 117 ? 2.656 1.325 5.860 1.00 95.94 117 TRP A N 1
ATOM 937 C CA . TRP A 1 117 ? 2.759 0.472 4.685 1.00 95.94 117 TRP A CA 1
ATOM 938 C C . TRP A 1 117 ? 3.585 1.178 3.623 1.00 95.94 117 TRP A C 1
ATOM 940 O O . TRP A 1 117 ? 3.365 2.358 3.330 1.00 95.94 117 TRP A O 1
ATOM 950 N N . GLN A 1 118 ? 4.522 0.461 3.016 1.00 95.94 118 GLN A N 1
ATOM 951 C CA . GLN A 1 118 ? 5.366 1.004 1.960 1.00 95.94 118 GLN A CA 1
ATOM 952 C C . GLN A 1 118 ? 5.411 0.065 0.765 1.00 95.94 118 GLN A C 1
ATOM 954 O O . GLN A 1 118 ? 5.269 -1.149 0.894 1.00 95.94 118 GLN A O 1
ATOM 959 N N . ALA A 1 119 ? 5.620 0.646 -0.414 1.00 95.31 119 ALA A N 1
ATOM 960 C CA . ALA A 1 119 ? 5.924 -0.109 -1.617 1.00 95.31 119 ALA A CA 1
ATOM 961 C C . ALA A 1 119 ? 7.249 0.367 -2.210 1.00 95.31 119 ALA A C 1
ATOM 963 O O . ALA A 1 119 ? 7.458 1.565 -2.419 1.00 95.31 119 ALA A O 1
ATOM 964 N N . HIS A 1 120 ? 8.128 -0.577 -2.522 1.00 93.25 120 HIS A N 1
ATOM 965 C CA . HIS A 1 120 ? 9.434 -0.337 -3.119 1.00 93.25 120 HIS A CA 1
ATOM 966 C C . HIS A 1 120 ? 9.451 -0.958 -4.509 1.00 93.25 120 HIS A C 1
ATOM 968 O O . HIS A 1 120 ? 9.294 -2.170 -4.657 1.00 93.25 120 HIS A O 1
ATOM 974 N N . LEU A 1 121 ? 9.637 -0.130 -5.533 1.00 90.44 121 LEU A N 1
ATOM 975 C CA . LEU A 1 121 ? 9.899 -0.621 -6.878 1.00 90.44 121 LEU A CA 1
ATOM 976 C C . LEU A 1 121 ? 11.382 -0.966 -7.053 1.00 90.44 121 LEU A C 1
ATOM 978 O O . LEU A 1 121 ? 12.241 -0.348 -6.418 1.00 90.44 121 LEU A O 1
ATOM 982 N N . PRO A 1 122 ? 11.702 -1.926 -7.935 1.00 83.12 122 PRO A N 1
ATOM 983 C CA . PRO A 1 122 ? 13.080 -2.286 -8.217 1.00 83.12 122 PRO A CA 1
ATOM 984 C C . PRO A 1 122 ? 13.771 -1.125 -8.947 1.00 83.12 122 PRO A C 1
ATOM 986 O O . PRO A 1 122 ? 13.531 -0.889 -10.131 1.00 83.12 122 PRO A O 1
ATOM 989 N N . GLY A 1 123 ? 14.630 -0.395 -8.231 1.00 70.12 123 GLY A N 1
ATOM 990 C CA . GLY A 1 123 ? 15.392 0.743 -8.745 1.00 70.12 123 GLY A CA 1
ATOM 991 C C . GLY A 1 123 ? 16.898 0.479 -8.786 1.00 70.12 123 GLY A C 1
ATOM 992 O O . GLY A 1 123 ? 17.417 -0.379 -8.075 1.00 70.12 123 GLY A O 1
ATOM 993 N N . ALA A 1 124 ? 17.622 1.249 -9.603 1.00 53.22 124 ALA A N 1
ATOM 994 C CA . ALA A 1 124 ? 19.085 1.172 -9.690 1.00 53.22 124 ALA A CA 1
ATOM 995 C C . ALA A 1 124 ? 19.773 1.475 -8.342 1.00 53.22 124 ALA A C 1
ATOM 997 O O . ALA A 1 124 ? 20.827 0.918 -8.037 1.00 53.22 124 ALA A O 1
ATOM 998 N N . GLU A 1 125 ? 19.145 2.306 -7.504 1.00 51.16 125 GLU A N 1
ATOM 999 C CA . GLU A 1 125 ? 19.673 2.691 -6.191 1.00 51.16 125 GLU A CA 1
ATOM 1000 C C . GLU A 1 125 ? 19.709 1.533 -5.185 1.00 51.16 125 GLU A C 1
ATOM 1002 O O . GLU A 1 125 ? 20.588 1.514 -4.324 1.00 51.16 125 GLU A O 1
ATOM 1007 N N . SER A 1 126 ? 18.830 0.532 -5.333 1.00 50.31 126 SER A N 1
ATOM 1008 C CA . SER A 1 126 ? 18.762 -0.640 -4.449 1.00 50.31 126 SER A CA 1
ATOM 1009 C C . SER A 1 126 ? 20.048 -1.479 -4.466 1.00 50.31 126 SER A C 1
ATOM 1011 O O . SER A 1 126 ? 20.298 -2.234 -3.532 1.00 50.31 126 SER A O 1
ATOM 1013 N N . TYR A 1 127 ? 20.863 -1.362 -5.521 1.00 48.91 127 TYR A N 1
ATOM 1014 C CA . TYR A 1 127 ? 22.099 -2.133 -5.693 1.00 48.91 127 TYR A CA 1
ATOM 1015 C C . TYR A 1 127 ? 23.368 -1.363 -5.305 1.00 48.91 127 TYR A C 1
ATOM 1017 O O . TYR A 1 127 ? 24.410 -1.983 -5.104 1.00 48.91 127 TYR A O 1
ATOM 1025 N N . LEU A 1 128 ? 23.312 -0.027 -5.229 1.00 50.41 128 LEU A N 1
ATOM 1026 C CA . LEU A 1 128 ? 24.506 0.820 -5.082 1.00 50.41 128 LEU A CA 1
ATOM 1027 C C . LEU A 1 128 ? 24.797 1.229 -3.636 1.00 50.41 128 LEU A C 1
ATOM 1029 O O . LEU A 1 128 ? 25.945 1.512 -3.296 1.00 50.41 128 LEU A O 1
ATOM 1033 N N . ARG A 1 129 ? 23.788 1.238 -2.767 1.00 50.09 129 ARG A N 1
ATOM 1034 C CA . ARG A 1 129 ? 23.970 1.395 -1.323 1.00 50.09 129 ARG A CA 1
ATOM 1035 C C . ARG A 1 129 ? 23.328 0.197 -0.660 1.00 50.09 129 ARG A C 1
ATOM 1037 O O . ARG A 1 129 ? 22.152 -0.045 -0.880 1.00 50.09 129 ARG A O 1
ATOM 1044 N N . GLY A 1 130 ? 24.060 -0.509 0.197 1.00 48.31 130 GLY A N 1
ATOM 1045 C CA . GLY A 1 130 ? 23.502 -1.517 1.110 1.00 48.31 130 GLY A CA 1
ATOM 1046 C C . GLY A 1 130 ? 22.562 -0.925 2.173 1.00 48.31 130 GLY A C 1
ATOM 1047 O O . GLY A 1 130 ? 22.570 -1.375 3.310 1.00 48.31 130 GLY A O 1
ATOM 1048 N N . GLY A 1 131 ? 21.813 0.124 1.827 1.00 51.38 131 GLY A N 1
ATOM 1049 C CA . GLY A 1 131 ? 20.791 0.769 2.631 1.00 51.38 131 GLY A CA 1
ATOM 1050 C C . GLY A 1 131 ? 19.446 0.634 1.928 1.00 51.38 131 GLY A C 1
ATOM 1051 O O . GLY A 1 131 ? 19.375 0.629 0.701 1.00 51.38 131 GLY A O 1
ATOM 1052 N N . HIS A 1 132 ? 18.390 0.496 2.723 1.00 56.31 132 HIS A N 1
ATOM 1053 C CA . HIS A 1 132 ? 17.015 0.339 2.261 1.00 56.31 132 HIS A CA 1
ATOM 1054 C C . HIS A 1 132 ? 16.685 1.345 1.147 1.00 56.31 132 HIS A C 1
ATOM 1056 O O . HIS A 1 132 ? 16.815 2.558 1.328 1.00 56.31 132 HIS A O 1
ATOM 1062 N N . SER A 1 133 ? 16.293 0.842 -0.026 1.00 70.81 133 SER A N 1
ATOM 1063 C CA . SER A 1 133 ? 15.872 1.692 -1.140 1.00 70.81 133 SER A CA 1
ATOM 1064 C C . SER A 1 133 ? 14.685 2.545 -0.714 1.00 70.81 133 SER A C 1
ATOM 1066 O O . SER A 1 133 ? 13.731 2.011 -0.143 1.00 70.81 133 SER A O 1
ATOM 1068 N N . LYS A 1 134 ? 14.724 3.846 -1.018 1.00 83.25 134 LYS A N 1
ATOM 1069 C CA . LYS A 1 134 ? 13.654 4.782 -0.662 1.00 83.25 134 LYS A CA 1
ATOM 1070 C C . LYS A 1 134 ? 12.286 4.235 -1.115 1.00 83.25 134 LYS A C 1
ATOM 1072 O O . LYS A 1 134 ? 12.169 3.818 -2.272 1.00 83.25 134 LYS A O 1
ATOM 1077 N N . PRO A 1 135 ? 11.257 4.232 -0.247 1.00 89.88 135 PRO A N 1
ATOM 1078 C CA . PRO A 1 135 ? 9.929 3.775 -0.634 1.00 89.88 135 PRO A CA 1
ATOM 1079 C C . PRO A 1 135 ? 9.390 4.626 -1.786 1.00 89.88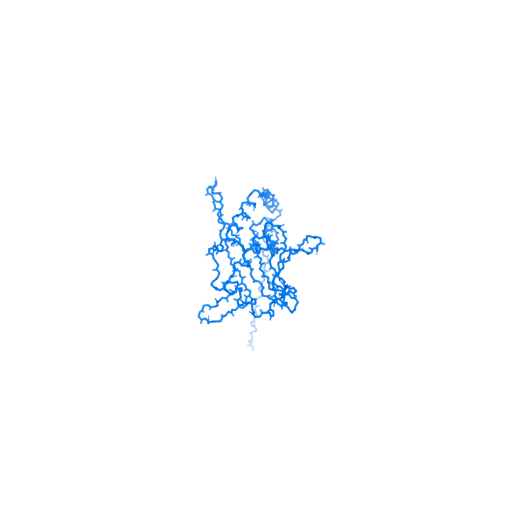 135 PRO A C 1
ATOM 1081 O O . PRO A 1 135 ? 9.528 5.851 -1.806 1.00 89.88 135 PRO A O 1
ATOM 1084 N N . THR A 1 136 ? 8.804 3.959 -2.777 1.00 92.25 136 THR A N 1
ATOM 1085 C CA . THR A 1 136 ? 8.169 4.601 -3.936 1.00 92.25 136 THR A CA 1
ATOM 1086 C C . THR A 1 136 ? 6.751 5.066 -3.604 1.00 92.25 136 THR A C 1
ATOM 1088 O O . THR A 1 136 ? 6.294 6.061 -4.159 1.00 92.25 136 THR A O 1
ATOM 1091 N N . ALA A 1 137 ? 6.083 4.373 -2.682 1.00 95.25 137 ALA A N 1
ATOM 1092 C CA . ALA A 1 137 ? 4.808 4.762 -2.091 1.00 95.25 137 ALA A CA 1
ATOM 1093 C C . ALA A 1 137 ? 4.849 4.534 -0.577 1.00 95.25 137 ALA A C 1
ATOM 1095 O O . ALA A 1 137 ? 5.527 3.618 -0.109 1.00 95.25 137 ALA A O 1
ATOM 1096 N N . HIS A 1 138 ? 4.129 5.366 0.170 1.00 94.94 138 HIS A N 1
ATOM 1097 C CA . HIS A 1 138 ? 4.113 5.357 1.626 1.00 94.94 138 HIS A CA 1
ATOM 1098 C C . HIS A 1 138 ? 2.731 5.757 2.148 1.00 94.94 138 HIS A C 1
ATOM 1100 O O . HIS A 1 138 ? 2.217 6.827 1.818 1.00 94.94 138 HIS A O 1
ATOM 1106 N N . VAL A 1 139 ? 2.151 4.900 2.983 1.00 95.44 139 VAL A N 1
ATOM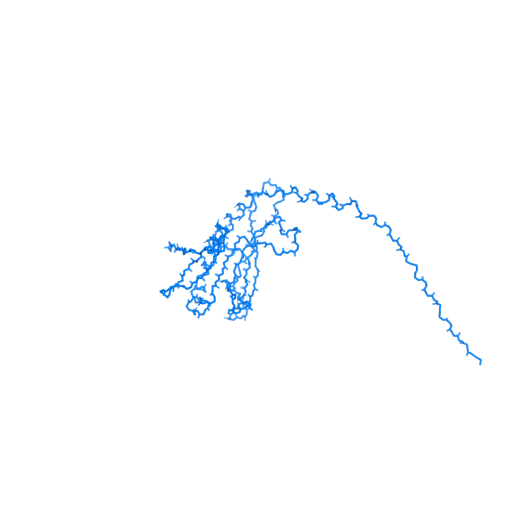 1107 C CA . VAL A 1 139 ? 0.908 5.155 3.708 1.00 95.44 139 VAL A CA 1
ATOM 1108 C C . VAL A 1 139 ? 1.166 4.994 5.196 1.00 95.44 139 VAL A C 1
ATOM 1110 O O . VAL A 1 139 ? 1.668 3.960 5.624 1.00 95.44 139 VAL A O 1
ATOM 1113 N N . GLN A 1 140 ? 0.775 5.992 5.976 1.00 94.25 140 GLN A N 1
ATOM 1114 C CA . GLN A 1 140 ? 0.828 5.968 7.430 1.00 94.25 140 GLN A CA 1
ATOM 1115 C C . GLN A 1 140 ? -0.589 6.070 7.994 1.00 94.25 1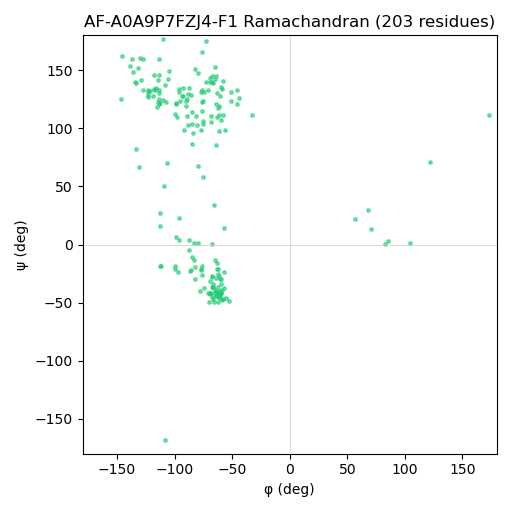40 GLN A C 1
ATOM 1117 O O . GLN A 1 140 ? -1.364 6.933 7.596 1.00 94.25 140 GLN A O 1
ATOM 1122 N N . VAL A 1 141 ? -0.941 5.218 8.949 1.00 91.81 141 VAL A N 1
ATOM 1123 C CA . VAL A 1 141 ? -2.160 5.361 9.750 1.00 91.81 141 VAL A CA 1
ATOM 1124 C C . VAL A 1 141 ? -1.783 5.999 11.075 1.00 91.81 141 VAL A C 1
ATOM 1126 O O . VAL A 1 141 ? -0.953 5.468 11.812 1.00 91.81 141 VAL A O 1
ATOM 1129 N N . ASP A 1 142 ? -2.397 7.139 11.372 1.00 88.25 142 ASP A N 1
ATOM 1130 C CA . ASP A 1 142 ? -2.163 7.874 12.608 1.00 88.25 142 ASP A CA 1
ATOM 1131 C C . ASP A 1 142 ? -2.623 7.080 13.843 1.00 88.25 142 ASP A C 1
ATOM 1133 O O . ASP A 1 142 ? -3.657 6.404 13.831 1.00 88.25 142 ASP A O 1
ATOM 1137 N N . LEU A 1 143 ? -1.871 7.186 14.940 1.00 85.00 143 LEU A N 1
ATOM 1138 C CA . LEU A 1 143 ? -2.174 6.490 16.192 1.00 85.00 143 LEU A CA 1
ATOM 1139 C C . LEU A 1 143 ? -3.525 6.895 16.800 1.00 85.00 143 LEU A C 1
ATOM 1141 O O . LEU A 1 143 ? -4.150 6.111 17.511 1.00 85.00 143 LEU A O 1
ATOM 1145 N N . ALA A 1 144 ? -4.010 8.110 16.544 1.00 83.56 144 ALA A N 1
ATOM 1146 C CA . ALA A 1 144 ? -5.332 8.525 16.994 1.00 83.56 144 ALA A CA 1
ATOM 1147 C C . ALA A 1 144 ? -6.442 7.728 16.290 1.00 83.56 144 ALA A C 1
ATOM 1149 O O . ALA A 1 144 ? -7.431 7.365 16.929 1.00 83.56 144 ALA A O 1
ATOM 1150 N N . VAL A 1 145 ? -6.260 7.399 15.006 1.00 83.44 145 VAL A N 1
ATOM 1151 C CA . VAL A 1 145 ? -7.171 6.517 14.253 1.00 83.44 145 VAL A CA 1
ATOM 1152 C C . VAL A 1 145 ? -7.064 5.093 14.773 1.00 83.44 145 VAL A C 1
ATOM 1154 O O . VAL A 1 145 ? -8.069 4.424 14.985 1.00 83.44 145 VAL A O 1
ATOM 1157 N N . SER A 1 146 ? -5.840 4.654 15.053 1.00 78.62 146 SER A N 1
ATOM 1158 C CA . SER A 1 146 ? -5.542 3.316 15.556 1.00 78.62 146 SER A CA 1
ATOM 1159 C C . SER A 1 146 ? -6.113 3.044 16.958 1.00 78.62 146 SER A C 1
ATOM 1161 O O . SER A 1 146 ? -6.131 1.906 17.417 1.00 78.62 146 SER A O 1
ATOM 1163 N N . ARG A 1 147 ? -6.557 4.068 17.691 1.00 82.50 147 ARG A N 1
ATOM 1164 C CA . ARG A 1 147 ? -7.269 3.902 18.970 1.00 82.50 147 ARG A CA 1
ATOM 1165 C C . ARG A 1 147 ? -8.767 3.668 18.786 1.00 82.50 147 ARG A C 1
ATOM 1167 O O . ARG A 1 147 ? -9.446 3.323 19.748 1.00 82.50 147 ARG A O 1
ATOM 1174 N N . GLN A 1 148 ? -9.287 3.856 17.575 1.00 83.62 148 GLN A N 1
ATOM 1175 C CA . GLN A 1 148 ? -10.690 3.634 17.259 1.00 83.62 148 GLN A CA 1
ATOM 1176 C C . GLN A 1 148 ? -10.892 2.184 16.820 1.00 83.62 148 GLN A C 1
ATOM 1178 O O . GLN A 1 148 ? -10.481 1.777 15.736 1.00 83.62 148 GLN A O 1
ATOM 1183 N N . GLU A 1 149 ? -11.574 1.398 17.648 1.00 81.62 149 GLU A N 1
ATOM 1184 C CA . GLU A 1 149 ? -11.890 -0.002 17.337 1.00 81.62 149 GLU A CA 1
ATOM 1185 C C . GLU A 1 149 ? -12.677 -0.143 16.021 1.00 81.62 149 GLU A C 1
ATOM 1187 O O . GLU A 1 149 ? -12.422 -1.037 15.212 1.00 81.62 149 GLU A O 1
ATOM 1192 N N . SER A 1 150 ? -13.584 0.800 15.756 1.00 82.62 150 SER A N 1
ATOM 1193 C CA . SER A 1 150 ? -14.379 0.854 14.527 1.00 82.62 150 SER A CA 1
ATOM 1194 C C . SER A 1 150 ? -13.527 0.968 13.262 1.00 82.62 150 SER A C 1
ATOM 1196 O O . SER A 1 150 ? -13.897 0.401 12.228 1.00 82.62 150 SER A O 1
ATOM 1198 N N . PHE A 1 151 ? -12.385 1.659 13.329 1.00 84.31 151 PHE A N 1
ATOM 1199 C CA . PHE A 1 151 ? -11.463 1.763 12.205 1.00 84.31 151 PHE A CA 1
ATOM 1200 C C . PHE A 1 151 ? -10.854 0.403 11.883 1.00 84.31 151 PHE A C 1
ATOM 1202 O O . PHE A 1 151 ? -10.917 -0.031 10.736 1.00 84.31 151 PHE A O 1
ATOM 1209 N N . TRP A 1 152 ? -10.342 -0.307 12.888 1.00 83.31 152 TRP A N 1
ATOM 1210 C CA . TRP A 1 152 ? -9.746 -1.627 12.686 1.00 83.31 152 TRP A CA 1
ATOM 1211 C C . TRP A 1 152 ? -10.741 -2.651 12.168 1.00 83.31 152 TRP A C 1
ATOM 1213 O O . TRP A 1 152 ? -10.434 -3.390 11.236 1.00 83.31 152 TRP A O 1
ATOM 1223 N N . LEU A 1 153 ? -11.959 -2.657 12.713 1.00 82.31 153 LEU A N 1
ATOM 1224 C CA . LEU A 1 153 ? -13.034 -3.514 12.219 1.00 82.31 153 LEU A CA 1
ATOM 1225 C C . LEU A 1 153 ? -13.372 -3.208 10.757 1.00 82.31 153 LEU A C 1
ATOM 1227 O O . LEU A 1 153 ? -13.615 -4.124 9.973 1.00 82.31 153 LEU A O 1
ATOM 1231 N N . SER A 1 154 ? -13.379 -1.929 10.380 1.00 85.00 154 SER A N 1
ATOM 1232 C CA . SER A 1 154 ? -13.619 -1.513 8.995 1.00 85.00 154 SER A CA 1
ATOM 1233 C C . SER A 1 154 ? -12.468 -1.923 8.083 1.00 85.00 154 SER A C 1
ATOM 1235 O O . SER A 1 154 ? -12.709 -2.440 6.998 1.00 85.00 154 SER A O 1
ATOM 1237 N N . LEU A 1 155 ? -11.230 -1.761 8.544 1.00 86.56 155 LEU A N 1
ATOM 1238 C CA . LEU A 1 155 ? -10.026 -2.111 7.803 1.00 86.56 155 LEU A CA 1
ATOM 1239 C C . LEU A 1 155 ? -9.894 -3.627 7.590 1.00 86.56 155 LEU A C 1
ATOM 1241 O O . LEU A 1 155 ? -9.448 -4.066 6.537 1.00 86.56 155 LEU A O 1
ATOM 1245 N N . HIS A 1 156 ? -10.343 -4.427 8.558 1.00 83.94 156 HIS A N 1
ATOM 1246 C CA . HIS A 1 156 ? -10.454 -5.877 8.412 1.00 83.94 156 HIS A CA 1
ATOM 1247 C C . HIS A 1 156 ? -11.503 -6.299 7.387 1.00 83.94 156 HIS A C 1
ATOM 1249 O O . HIS A 1 156 ? -11.312 -7.289 6.685 1.00 83.94 156 HIS A O 1
ATOM 1255 N N . LYS A 1 157 ? -12.622 -5.572 7.315 1.00 85.12 157 LYS A N 1
ATOM 1256 C CA . LYS A 1 157 ? -13.689 -5.846 6.345 1.00 85.12 157 LYS A CA 1
ATOM 1257 C C . LYS A 1 157 ? -13.307 -5.408 4.936 1.00 85.12 157 LYS A C 1
ATOM 1259 O O . LYS A 1 157 ? -13.676 -6.082 3.980 1.00 85.12 157 LYS A O 1
ATOM 1264 N N . ASP A 1 158 ? -12.598 -4.290 4.820 1.00 87.88 158 ASP A N 1
ATOM 1265 C CA . ASP A 1 158 ? -12.180 -3.713 3.549 1.00 87.88 158 ASP A CA 1
ATOM 1266 C C . ASP A 1 158 ? -10.697 -3.294 3.576 1.00 87.88 158 ASP A C 1
ATOM 1268 O O . ASP A 1 158 ? -10.368 -2.114 3.760 1.00 87.88 158 ASP A O 1
ATOM 1272 N N . PRO A 1 159 ? -9.774 -4.249 3.356 1.00 89.38 159 PRO A N 1
ATOM 1273 C CA . PRO A 1 159 ? -8.350 -3.950 3.240 1.00 89.38 159 PRO A CA 1
ATOM 1274 C C . PRO A 1 159 ? -7.995 -3.055 2.047 1.00 89.38 159 PRO A C 1
ATOM 1276 O O . PRO A 1 159 ? -6.889 -2.504 1.999 1.00 89.38 159 PRO A O 1
ATOM 1279 N N . LEU A 1 160 ? -8.896 -2.905 1.064 1.00 91.50 160 LEU A N 1
ATOM 1280 C CA . LEU A 1 160 ? -8.609 -2.161 -0.163 1.00 91.50 160 LEU A CA 1
ATOM 1281 C C . LEU A 1 160 ? -8.324 -0.690 0.119 1.00 91.50 160 LEU A C 1
ATOM 1283 O O . LEU A 1 160 ? -7.668 -0.043 -0.690 1.00 91.50 160 LEU A O 1
ATOM 1287 N N . VAL A 1 161 ? -8.765 -0.166 1.263 1.00 90.88 161 VAL A N 1
ATOM 1288 C CA . VAL A 1 161 ? -8.444 1.190 1.715 1.00 90.88 161 VAL A CA 1
ATOM 1289 C C . VAL A 1 161 ? -6.932 1.443 1.719 1.00 90.88 161 VAL A C 1
ATOM 1291 O O . VAL A 1 161 ? -6.481 2.437 1.150 1.00 90.88 161 VAL A O 1
ATOM 1294 N N . ILE A 1 162 ? -6.137 0.531 2.291 1.00 94.75 162 ILE A N 1
ATOM 1295 C CA . ILE A 1 162 ? -4.673 0.678 2.365 1.00 94.75 162 ILE A CA 1
ATOM 1296 C C . ILE A 1 162 ? -4.046 0.513 0.982 1.00 94.75 162 ILE A C 1
ATOM 1298 O O . ILE A 1 162 ? -3.171 1.289 0.605 1.00 94.75 162 ILE A O 1
ATOM 1302 N N . LEU A 1 163 ? -4.520 -0.457 0.195 1.00 95.31 163 LEU A N 1
ATOM 1303 C CA . LEU A 1 163 ? -3.994 -0.696 -1.152 1.00 95.31 163 LEU A CA 1
ATOM 1304 C C . LEU A 1 163 ? -4.262 0.490 -2.084 1.00 95.31 163 LEU A C 1
ATOM 1306 O O . LEU A 1 163 ? -3.360 0.942 -2.783 1.00 95.31 163 LEU A O 1
ATOM 1310 N N . ARG A 1 164 ? -5.473 1.050 -2.054 1.00 94.06 164 ARG A N 1
ATOM 1311 C CA . ARG A 1 164 ? -5.832 2.248 -2.822 1.00 94.06 164 ARG A CA 1
ATOM 1312 C C . ARG A 1 164 ? -5.036 3.460 -2.357 1.00 94.06 164 ARG A C 1
ATOM 1314 O O . ARG A 1 164 ? -4.532 4.195 -3.199 1.00 94.06 164 ARG A O 1
ATOM 1321 N N . ALA A 1 165 ? -4.854 3.642 -1.048 1.00 94.62 165 ALA A N 1
ATOM 1322 C CA . ALA A 1 165 ? -3.993 4.698 -0.522 1.00 94.62 165 ALA A CA 1
ATOM 1323 C C . ALA A 1 165 ? -2.540 4.540 -1.012 1.00 94.62 165 ALA A C 1
ATOM 1325 O O . ALA A 1 165 ? -1.936 5.512 -1.460 1.00 94.62 165 ALA A O 1
ATOM 1326 N N . LEU A 1 166 ? -1.995 3.320 -1.037 1.00 95.88 166 LEU A N 1
ATOM 1327 C CA . LEU A 1 166 ? -0.680 3.057 -1.630 1.00 95.88 166 LEU A CA 1
ATOM 1328 C C . LEU A 1 166 ? -0.665 3.386 -3.127 1.00 95.88 166 LEU A C 1
ATOM 1330 O O . LEU A 1 166 ? 0.290 3.989 -3.607 1.00 95.88 166 LEU A O 1
ATOM 1334 N N . GLY A 1 167 ? -1.727 3.041 -3.858 1.00 95.19 167 GLY A N 1
ATOM 1335 C CA . GLY A 1 167 ? -1.881 3.365 -5.277 1.00 95.19 167 GLY A CA 1
ATOM 1336 C C . GLY A 1 167 ? -1.883 4.872 -5.549 1.00 95.19 167 GLY A C 1
ATOM 1337 O O . GLY A 1 167 ? -1.210 5.325 -6.474 1.00 95.19 167 GLY A O 1
ATOM 1338 N N . ILE A 1 168 ? -2.578 5.653 -4.716 1.00 93.44 168 ILE A N 1
ATOM 1339 C CA . ILE A 1 168 ? -2.593 7.122 -4.790 1.00 93.44 168 ILE A CA 1
ATOM 1340 C C . ILE A 1 168 ? -1.211 7.680 -4.426 1.00 93.44 168 ILE A C 1
ATOM 1342 O O . ILE A 1 168 ? -0.682 8.526 -5.143 1.00 93.44 168 ILE A O 1
ATOM 1346 N N . SER A 1 169 ? -0.580 7.178 -3.359 1.00 94.69 169 SER A N 1
ATOM 1347 C CA . SER A 1 169 ? 0.768 7.600 -2.957 1.00 94.69 169 SER A CA 1
ATOM 1348 C C . SER A 1 169 ? 1.797 7.346 -4.066 1.00 94.69 169 SER A C 1
ATOM 1350 O O . SER A 1 169 ? 2.648 8.195 -4.330 1.00 94.69 169 SER A O 1
ATOM 1352 N N . LEU A 1 170 ? 1.678 6.214 -4.767 1.00 94.00 170 LEU A N 1
ATOM 1353 C CA . LEU A 1 170 ? 2.524 5.845 -5.901 1.00 94.00 170 LEU A CA 1
ATOM 1354 C C . LEU A 1 170 ? 2.363 6.796 -7.096 1.00 94.00 170 LEU A C 1
ATOM 1356 O O . LEU A 1 170 ? 3.349 7.128 -7.758 1.00 94.00 170 LEU A O 1
ATOM 1360 N N . GLU A 1 171 ? 1.126 7.211 -7.375 1.00 91.56 171 GLU A N 1
ATOM 1361 C CA . GLU A 1 171 ? 0.782 8.140 -8.455 1.00 91.56 171 GLU A CA 1
ATOM 1362 C C . GLU A 1 171 ? 1.261 9.562 -8.159 1.00 91.56 171 GLU A C 1
ATOM 1364 O O . GLU A 1 171 ? 1.923 10.175 -8.994 1.00 91.56 171 GLU A O 1
ATOM 1369 N N . LEU A 1 172 ? 0.965 10.067 -6.961 1.00 89.00 172 LEU A N 1
ATOM 1370 C CA . LEU A 1 172 ? 1.318 11.426 -6.552 1.00 89.00 172 LEU A CA 1
ATOM 1371 C C . LEU A 1 172 ? 2.804 11.562 -6.185 1.00 89.00 172 LEU A C 1
ATOM 1373 O O . LEU A 1 172 ? 3.360 12.661 -6.203 1.00 89.00 172 LEU A O 1
ATOM 1377 N N . GLY A 1 173 ? 3.467 10.451 -5.854 1.00 87.62 173 GLY A N 1
ATOM 1378 C CA . GLY A 1 173 ? 4.861 10.438 -5.416 1.00 87.62 173 GLY A CA 1
ATOM 1379 C C . GLY A 1 173 ? 5.067 11.094 -4.050 1.00 87.62 173 GLY A C 1
ATOM 1380 O O . GLY A 1 173 ? 6.131 11.669 -3.799 1.00 87.62 173 GLY A O 1
ATOM 1381 N N . CYS A 1 174 ? 4.055 11.039 -3.183 1.00 89.06 174 CYS A N 1
ATOM 1382 C CA . CYS A 1 174 ? 4.073 11.635 -1.853 1.00 89.06 174 CYS A CA 1
ATOM 1383 C C . CYS A 1 174 ? 3.435 10.711 -0.799 1.00 89.06 174 CYS A C 1
ATOM 1385 O O . CYS A 1 174 ? 2.582 9.887 -1.143 1.00 89.06 174 CYS A O 1
ATOM 1387 N N . PRO A 1 175 ? 3.827 10.827 0.482 1.00 91.31 175 PRO A N 1
ATOM 1388 C CA . PRO A 1 175 ? 3.203 10.070 1.561 1.00 91.31 175 PRO A CA 1
ATOM 1389 C C . PRO A 1 175 ? 1.730 10.438 1.763 1.00 91.31 175 PRO A C 1
ATOM 1391 O O . PRO A 1 175 ? 1.347 11.606 1.643 1.00 91.31 175 PRO A O 1
ATOM 1394 N N . ILE A 1 176 ? 0.925 9.442 2.126 1.00 93.19 176 ILE A N 1
ATOM 1395 C CA . ILE A 1 176 ? -0.464 9.627 2.553 1.00 93.19 176 ILE A CA 1
ATOM 1396 C C . ILE A 1 176 ? -0.586 9.252 4.021 1.00 93.19 176 ILE A C 1
ATOM 1398 O O . ILE A 1 176 ? -0.143 8.182 4.427 1.00 93.19 176 ILE A O 1
ATOM 1402 N N . THR A 1 177 ? -1.248 10.103 4.794 1.00 92.19 177 THR A N 1
ATOM 1403 C CA . THR A 1 177 ? -1.555 9.847 6.197 1.00 92.19 177 THR A CA 1
ATOM 1404 C C . THR A 1 177 ? -3.061 9.696 6.373 1.00 92.19 177 THR A C 1
ATOM 1406 O O . THR A 1 177 ? -3.831 10.571 5.993 1.00 92.19 177 THR A O 1
ATOM 1409 N N . ILE A 1 178 ? -3.503 8.587 6.953 1.00 89.94 178 ILE A N 1
ATOM 1410 C CA . ILE A 1 178 ? -4.902 8.343 7.306 1.00 89.94 178 ILE A CA 1
ATOM 1411 C C . ILE A 1 178 ? -5.118 8.868 8.726 1.00 89.94 178 ILE A C 1
ATOM 1413 O O . ILE A 1 178 ? -4.463 8.402 9.661 1.00 89.94 178 ILE A O 1
ATOM 1417 N N . GLN A 1 179 ? -6.020 9.839 8.878 1.00 86.50 179 GLN A N 1
ATOM 1418 C CA . GLN A 1 179 ? -6.258 10.569 10.128 1.00 86.50 179 GLN A CA 1
ATOM 1419 C C . GLN A 1 179 ? -7.749 10.609 10.506 1.00 86.50 179 GLN A C 1
ATOM 1421 O O . GLN A 1 179 ? -8.613 10.398 9.646 1.00 86.50 179 GLN A O 1
ATOM 1426 N N . PRO A 1 180 ? -8.089 10.876 11.784 1.00 75.12 180 PRO A N 1
ATOM 1427 C CA . PRO A 1 180 ? -9.480 10.981 12.202 1.00 75.12 180 PRO A CA 1
ATOM 1428 C C . PRO A 1 180 ? -10.114 12.241 11.602 1.00 75.12 180 PRO A C 1
ATOM 1430 O O . PRO A 1 180 ? -9.500 13.306 11.587 1.00 75.12 180 PRO A O 1
ATOM 1433 N N . ALA A 1 181 ? -11.363 12.146 11.154 1.00 72.62 181 ALA A N 1
ATOM 1434 C CA . ALA A 1 181 ? -12.174 13.310 10.812 1.00 72.62 181 ALA A CA 1
ATOM 1435 C C . ALA A 1 181 ? -12.763 13.937 12.082 1.00 72.62 181 ALA A C 1
ATOM 1437 O O . ALA A 1 181 ? -13.153 13.221 13.006 1.00 72.62 181 ALA A O 1
ATOM 1438 N N . SER A 1 182 ? -12.941 15.261 12.085 1.00 63.09 182 SER A N 1
ATOM 1439 C CA . SER A 1 182 ? -13.597 16.000 13.178 1.00 63.09 182 SER A CA 1
ATOM 1440 C C . SER A 1 182 ? -15.023 15.514 13.492 1.00 63.09 182 SER A C 1
ATOM 1442 O O . SER A 1 182 ? -15.472 15.657 14.624 1.00 63.09 182 SER A O 1
ATOM 1444 N N . ASN A 1 183 ? -15.706 14.877 12.531 1.00 55.19 183 ASN A N 1
ATOM 1445 C CA . ASN A 1 183 ? -17.077 14.367 12.662 1.00 55.19 183 ASN A CA 1
ATOM 1446 C C . ASN A 1 183 ? -17.145 12.825 12.705 1.00 55.19 183 ASN A C 1
ATOM 1448 O O . ASN A 1 183 ? -17.896 12.220 11.942 1.00 55.19 183 ASN A O 1
ATOM 1452 N N . ALA A 1 184 ? -16.344 12.181 13.563 1.00 55.56 184 ALA A N 1
ATOM 1453 C CA . ALA A 1 184 ? -16.333 10.719 13.775 1.00 55.56 184 ALA A CA 1
ATOM 1454 C C . ALA A 1 184 ? -16.085 9.859 12.508 1.00 55.56 184 ALA A C 1
ATOM 1456 O O . ALA A 1 184 ? -16.448 8.685 12.458 1.00 55.56 184 ALA A O 1
ATOM 1457 N N . GLY A 1 185 ? -15.467 10.446 11.480 1.00 59.84 185 GLY A N 1
ATOM 1458 C CA . GLY A 1 185 ? -15.089 9.781 10.229 1.00 59.84 185 GLY A CA 1
ATOM 1459 C C . GLY A 1 185 ? -13.578 9.575 10.099 1.00 59.84 185 GLY A C 1
ATOM 1460 O O . GLY A 1 185 ? -12.825 9.796 11.043 1.00 59.84 185 GLY A O 1
ATOM 1461 N N . VAL A 1 186 ? -13.125 9.203 8.902 1.00 63.16 186 VAL A N 1
ATOM 1462 C CA . VAL A 1 186 ? -11.702 9.088 8.539 1.00 63.16 186 VAL A CA 1
ATOM 1463 C C . VAL A 1 186 ? -11.439 9.988 7.334 1.00 63.16 186 VAL A C 1
ATOM 1465 O O . VAL A 1 186 ? -12.208 9.956 6.372 1.00 63.16 186 VAL A O 1
ATOM 1468 N N . VAL A 1 187 ? -10.370 10.784 7.384 1.00 74.38 187 VAL A N 1
ATOM 1469 C CA . VAL A 1 187 ? -9.906 11.630 6.272 1.00 74.38 187 VAL A CA 1
ATOM 1470 C C . VAL A 1 187 ? -8.543 11.133 5.806 1.00 74.38 187 VAL A C 1
ATOM 1472 O O . VAL A 1 187 ? -7.696 10.748 6.613 1.00 74.38 187 VAL A O 1
ATOM 1475 N N . TYR A 1 188 ? -8.326 11.151 4.494 1.00 75.12 188 TYR A N 1
ATOM 1476 C CA . TYR A 1 188 ? -7.012 10.918 3.907 1.00 75.12 188 TYR A CA 1
ATOM 1477 C C . TYR A 1 188 ? -6.314 12.264 3.778 1.00 75.12 188 TYR A C 1
ATOM 1479 O O . TYR A 1 188 ? -6.853 13.168 3.153 1.00 75.12 188 TYR A O 1
ATOM 1487 N N . MET A 1 189 ? -5.133 12.405 4.361 1.00 80.88 189 MET A N 1
ATOM 1488 C CA . MET A 1 189 ? -4.322 13.612 4.269 1.00 80.88 189 MET A CA 1
ATOM 1489 C C . MET A 1 189 ? -3.124 13.337 3.370 1.00 80.88 189 MET A C 1
ATOM 1491 O O . MET A 1 189 ? -2.339 12.421 3.616 1.00 80.88 189 MET A O 1
ATOM 1495 N N . VAL A 1 190 ? -2.973 14.126 2.315 1.00 80.06 190 VAL A N 1
ATOM 1496 C CA . VAL A 1 190 ? -1.804 14.071 1.438 1.00 80.06 190 VAL A CA 1
ATOM 1497 C C . VAL A 1 190 ? -0.752 15.021 1.992 1.00 80.06 190 VAL A C 1
ATOM 1499 O O . VAL A 1 190 ? -1.047 16.195 2.201 1.00 80.06 190 VAL A O 1
ATOM 1502 N N . THR A 1 191 ? 0.464 14.525 2.241 1.00 82.56 191 THR A N 1
ATOM 1503 C CA . THR A 1 191 ? 1.580 15.372 2.690 1.00 82.56 191 THR A CA 1
ATOM 1504 C C . THR A 1 191 ? 2.479 15.713 1.507 1.00 82.56 191 THR A C 1
ATOM 1506 O O . THR A 1 191 ? 3.156 14.848 0.952 1.00 82.56 191 THR A O 1
ATOM 1509 N N . HIS A 1 192 ? 2.498 16.984 1.122 1.00 79.25 192 HIS A N 1
ATOM 1510 C CA . HIS A 1 192 ? 3.315 17.499 0.030 1.00 79.25 192 HIS A CA 1
ATOM 1511 C C . HIS A 1 192 ? 4.791 17.640 0.439 1.00 79.25 192 HIS A C 1
ATOM 1513 O O . HIS A 1 192 ? 5.154 17.588 1.615 1.00 79.25 192 HIS A O 1
ATOM 1519 N N . LYS A 1 193 ? 5.678 17.824 -0.549 1.00 75.62 193 LYS A N 1
ATOM 1520 C CA . LYS A 1 193 ? 7.134 17.942 -0.322 1.00 75.62 193 LYS A CA 1
ATOM 1521 C C . LYS A 1 193 ? 7.531 19.151 0.533 1.00 75.62 193 LYS A C 1
ATOM 1523 O O . LYS A 1 193 ? 8.588 19.119 1.152 1.00 75.62 193 LYS A O 1
ATOM 1528 N N . ASP A 1 194 ? 6.712 20.195 0.539 1.00 80.19 194 ASP A N 1
ATOM 1529 C CA . ASP A 1 194 ? 6.861 21.406 1.354 1.00 80.19 194 ASP A CA 1
ATOM 1530 C C . ASP A 1 194 ? 6.299 21.242 2.782 1.00 80.19 194 ASP A C 1
ATOM 1532 O O . ASP A 1 194 ? 6.336 22.183 3.570 1.00 80.19 194 ASP A O 1
ATOM 1536 N N . GLY A 1 195 ? 5.787 20.054 3.127 1.00 77.31 195 GLY A N 1
ATOM 1537 C CA . GLY A 1 195 ? 5.181 19.754 4.423 1.00 77.31 195 GLY A CA 1
ATOM 1538 C C . GLY A 1 195 ? 3.715 20.174 4.542 1.00 77.31 195 GLY A C 1
ATOM 1539 O O . GLY A 1 195 ? 3.106 19.940 5.586 1.00 77.31 195 GLY A O 1
ATOM 1540 N N . ARG A 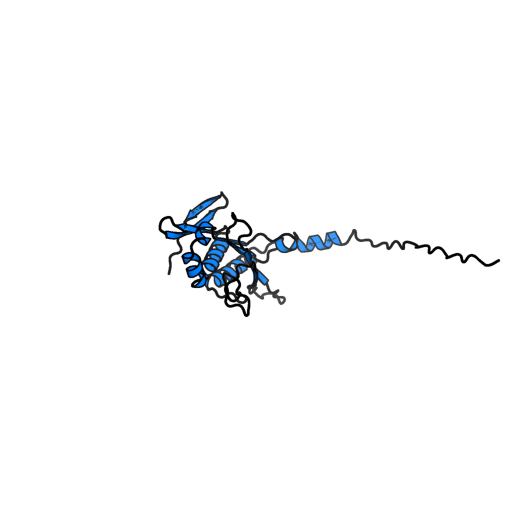1 196 ? 3.118 20.760 3.495 1.00 82.88 196 ARG A N 1
ATOM 1541 C CA . ARG A 1 196 ? 1.691 21.094 3.479 1.00 82.88 196 ARG A CA 1
ATOM 1542 C C . ARG A 1 196 ? 0.851 19.817 3.499 1.00 82.88 196 ARG A C 1
ATOM 1544 O O . ARG A 1 196 ? 1.171 18.852 2.807 1.00 82.88 196 ARG A O 1
ATOM 1551 N N . GLN A 1 197 ? -0.236 19.830 4.268 1.00 84.31 197 GLN A N 1
ATOM 1552 C CA . GLN A 1 197 ? -1.197 18.731 4.339 1.00 84.31 197 GLN A CA 1
ATOM 1553 C C . GLN A 1 197 ? -2.546 19.160 3.765 1.00 84.31 197 GLN A C 1
ATOM 1555 O O . GLN A 1 197 ? -3.070 20.206 4.149 1.00 84.31 197 GLN A O 1
ATOM 1560 N N . GLU A 1 198 ? -3.115 18.351 2.872 1.00 82.50 198 GLU A N 1
ATOM 1561 C CA . GLU A 1 198 ? -4.428 18.610 2.267 1.00 82.50 198 GLU A CA 1
ATOM 1562 C C . GLU A 1 198 ? -5.358 17.396 2.369 1.00 82.50 198 GLU A C 1
ATOM 1564 O O . GLU A 1 198 ? -4.896 16.262 2.205 1.00 82.50 198 GLU A O 1
ATOM 1569 N N . PRO A 1 199 ? -6.665 17.604 2.626 1.00 81.00 199 PRO A N 1
ATOM 1570 C CA . PRO A 1 199 ? -7.630 16.518 2.650 1.00 81.00 199 PRO A CA 1
ATOM 1571 C C . PRO A 1 199 ? -7.884 15.988 1.235 1.00 81.00 199 PRO A C 1
ATOM 1573 O O . PRO A 1 199 ? -8.154 16.741 0.301 1.00 81.00 199 PRO A O 1
ATOM 1576 N N . TYR A 1 200 ? -7.860 14.669 1.098 1.00 75.19 200 TYR A N 1
ATOM 1577 C CA . TYR A 1 200 ? -8.189 13.939 -0.114 1.00 75.19 200 TYR A CA 1
ATOM 1578 C C . TYR A 1 200 ? -9.456 13.116 0.111 1.00 75.19 200 TYR A C 1
ATOM 1580 O O . TYR A 1 200 ? -9.533 12.259 0.996 1.00 75.19 200 TYR A O 1
ATOM 1588 N N . PHE A 1 201 ? -10.473 13.380 -0.703 1.00 69.12 201 PHE A N 1
ATOM 1589 C CA . PHE A 1 201 ? -11.757 12.697 -0.619 1.00 69.12 201 PHE A CA 1
ATOM 1590 C C . PHE A 1 201 ? -11.800 11.580 -1.660 1.00 69.12 201 PHE A C 1
ATOM 1592 O O . PHE A 1 201 ? -11.881 11.839 -2.859 1.00 69.12 201 PHE A O 1
ATOM 1599 N N . ILE A 1 202 ? -11.765 10.324 -1.209 1.00 55.88 202 ILE A N 1
ATOM 1600 C CA . ILE A 1 202 ? -12.050 9.189 -2.091 1.00 55.88 202 ILE A CA 1
ATOM 1601 C C . ILE A 1 202 ? -13.564 9.161 -2.309 1.00 55.88 202 ILE A C 1
ATOM 1603 O O . ILE A 1 202 ? -14.319 8.790 -1.408 1.00 55.88 202 ILE A O 1
ATOM 1607 N N . LEU A 1 203 ? -14.013 9.558 -3.500 1.00 43.41 203 LEU A N 1
ATOM 1608 C CA . LEU A 1 203 ? -15.387 9.321 -3.934 1.00 43.41 203 LEU A CA 1
ATOM 1609 C C . LEU A 1 203 ? -15.602 7.803 -3.972 1.00 43.41 203 LEU A C 1
ATOM 1611 O O . LEU A 1 203 ? -14.987 7.103 -4.779 1.00 43.41 203 LEU A O 1
ATOM 1615 N N . ARG A 1 204 ? -16.437 7.280 -3.067 1.00 39.69 204 ARG A N 1
ATOM 1616 C CA . ARG A 1 204 ? -16.924 5.901 -3.169 1.00 39.69 204 ARG A CA 1
ATOM 1617 C C . ARG A 1 204 ? -17.740 5.821 -4.461 1.00 39.69 204 ARG A C 1
ATOM 1619 O O . ARG A 1 204 ? -18.789 6.453 -4.545 1.00 39.69 204 ARG A O 1
ATOM 1626 N N . THR A 1 205 ? -17.204 5.122 -5.455 1.00 36.16 205 THR A N 1
ATOM 1627 C CA . THR A 1 205 ? -17.925 4.711 -6.667 1.00 36.16 205 THR A CA 1
ATOM 1628 C C . THR A 1 205 ? -18.396 3.280 -6.500 1.00 36.16 205 THR A C 1
ATOM 1630 O O . THR A 1 205 ? -17.689 2.516 -5.798 1.00 36.16 205 THR A O 1
#

pLDDT: mean 75.49, std 18.04, range [36.16, 95.94]

Solvent-accessible surface area (backbone atoms only — not comparable to full-atom values): 12391 Å² total; per-residue (Å²): 144,86,80,88,84,81,81,84,82,84,80,83,78,83,80,84,76,88,76,87,73,88,75,62,63,71,66,53,57,58,64,63,66,67,64,60,84,57,64,66,59,53,50,51,51,50,53,53,50,32,55,29,28,62,68,65,64,56,88,52,64,60,64,56,50,85,40,38,43,50,89,98,50,98,54,84,36,71,62,60,48,74,40,57,37,79,46,85,65,85,69,84,50,104,71,68,66,85,38,51,31,40,38,37,37,42,46,51,86,46,102,83,45,34,41,34,39,36,33,30,65,85,51,79,62,53,78,76,40,105,50,86,55,76,63,48,15,30,29,34,37,34,58,76,34,71,70,35,66,70,50,54,57,48,38,67,75,44,38,51,60,60,32,37,44,31,26,50,9,47,73,73,63,35,46,31,37,39,36,64,32,97,80,87,46,76,38,37,31,40,41,46,97,87,68,52,73,45,84,50,81,80,77,88,126

Organism: NCBI:txid117018

Mean predicted aligned error: 13.28 Å

Sequence (205 aa):
MAGMVSIPNVNYRQVVHPYNSHGQEKRRSLRYAETVHDPERLLEQKAQLRLRLNSGKLSNMPSGFPFSARHGYSGVTYDSYEFREELTGAAHRANSRHQFANITFENATSSRDGFIWQAHLPGAESYLRGGHSKPTAHVQVDLAVSRQESFWLSLHKDPLVILRALGISLELGCPITIQPASNAGVVYMVTHKDGRQEPYFILRT

Foldseek 3Di:
DDDDDDDDDDDDDDDDDDDPPPPPPVVVVVVLVPVPPPVVQVVLQLVQLLVCLLVVNFPWDADQPVFHDDPPDPDTDNAKDKDWGWDFDPPPDVDRDTWTKIWIWDHPPDPFFFTKIFIHGDDSVVPVDVDDDPTLFMEGEGVVLVVDPVSVVVCSVPVSVVSNNRSVRNVVSFYWYWDADPVRHIWIWTQDPVRDTDTDDDDDD

Nearest PDB structures (foldseek):
  8z9d-assembly1_PP  TM=3.391E-01  e=2.036E+00  Spinacia oleracea

Radius of gyration: 25.98 Å; Cα contacts (8 Å, |Δi|>4): 288; chains: 1; bounding box: 88×61×61 Å

Secondary structure (DSSP, 8-state):
-----PPP-------------SSSHHHHHHHHTTS---HHHHHHHHHHHHHHHHHT--TTPPTTTTSEEPTT-SSEE---EEEEEEE-----SS----EEEEEEEE---STT--EEEEEE---THHHHSSS-PPPSEEEEE-HHHHT-HHHHHHHHH-THHHHHHHHHHHHHTS-EEEEE-TTSSEEEEEE-TTS-EEEE-----